Protein AF-A0A316LM06-F1 (afdb_monomer_lite)

Radius of gyration: 32.83 Å; chains: 1; bounding box: 55×72×78 Å

Structure (mmCIF, N/CA/C/O backbone):
data_AF-A0A316LM06-F1
#
_entry.id   AF-A0A316LM06-F1
#
loop_
_atom_site.group_PDB
_atom_site.id
_atom_site.type_symbol
_atom_site.label_atom_id
_atom_site.label_alt_id
_atom_site.label_comp_id
_atom_site.label_asym_id
_atom_site.label_entity_id
_atom_site.label_seq_id
_atom_site.pdbx_PDB_ins_code
_atom_site.Cartn_x
_atom_site.Cartn_y
_atom_site.Cartn_z
_atom_site.occupancy
_atom_site.B_iso_or_equiv
_atom_site.auth_seq_id
_atom_site.auth_comp_id
_atom_site.auth_asym_id
_atom_site.auth_atom_id
_atom_site.pdbx_PDB_model_num
ATOM 1 N N . ASN A 1 1 ? -5.287 -17.143 50.501 1.00 72.38 1 ASN A N 1
ATOM 2 C CA . ASN A 1 1 ? -6.164 -17.981 51.337 1.00 72.38 1 ASN A CA 1
ATOM 3 C C . ASN A 1 1 ? -7.347 -18.405 50.469 1.00 72.38 1 ASN A C 1
ATOM 5 O O . ASN A 1 1 ? -8.362 -17.722 50.472 1.00 72.38 1 ASN A O 1
ATOM 9 N N . ILE A 1 2 ? -7.141 -19.427 49.628 1.00 86.62 2 ILE A N 1
ATOM 10 C CA . ILE A 1 2 ? -8.122 -19.916 48.640 1.00 86.62 2 ILE A CA 1
ATOM 11 C C . ILE A 1 2 ? -9.259 -20.701 49.312 1.00 86.62 2 ILE A C 1
ATOM 13 O O . ILE A 1 2 ? -10.406 -20.567 48.912 1.00 86.62 2 ILE A O 1
ATOM 17 N N . VAL A 1 3 ? -8.964 -21.369 50.432 1.00 91.00 3 VAL A N 1
ATOM 18 C CA . VAL A 1 3 ? -9.950 -22.042 51.293 1.00 91.00 3 VAL A CA 1
ATOM 19 C C . VAL A 1 3 ? -11.056 -21.082 51.737 1.00 91.00 3 VAL A C 1
ATOM 21 O O . VAL A 1 3 ? -12.232 -21.413 51.676 1.00 91.00 3 VAL A O 1
ATOM 24 N N . ARG A 1 4 ? -10.718 -19.838 52.108 1.00 91.69 4 ARG A N 1
ATOM 25 C CA . ARG A 1 4 ? -11.738 -18.826 52.432 1.00 91.69 4 ARG A CA 1
ATOM 26 C C . ARG A 1 4 ? -12.656 -18.499 51.243 1.00 91.69 4 ARG A C 1
ATOM 28 O O . ARG A 1 4 ? -13.828 -18.214 51.457 1.00 91.69 4 ARG A O 1
ATOM 35 N N . VAL A 1 5 ? -12.127 -18.489 50.017 1.00 90.75 5 VAL A N 1
ATOM 36 C CA . VAL A 1 5 ? -12.936 -18.266 48.805 1.00 90.75 5 VAL A CA 1
ATOM 37 C C . VAL A 1 5 ? -13.883 -19.447 48.588 1.00 90.75 5 VAL A C 1
ATOM 39 O O . VAL A 1 5 ? -15.055 -19.225 48.299 1.00 90.75 5 VAL A O 1
ATOM 42 N N . GLY A 1 6 ? -13.399 -20.676 48.800 1.00 93.56 6 GLY A N 1
ATOM 43 C CA . GLY A 1 6 ? -14.217 -21.890 48.765 1.00 93.56 6 GLY A CA 1
ATOM 44 C C . GLY A 1 6 ? -15.349 -21.883 49.794 1.00 93.56 6 GLY A C 1
ATOM 45 O O . GLY A 1 6 ? -16.481 -22.214 49.452 1.00 93.56 6 GLY A O 1
ATOM 46 N N . GLU A 1 7 ? -15.092 -21.407 51.015 1.00 96.00 7 GLU A N 1
ATOM 47 C CA . GLU A 1 7 ? -16.126 -21.315 52.056 1.00 96.00 7 GLU A CA 1
ATOM 48 C C . GLU A 1 7 ? -17.233 -20.312 51.693 1.00 96.00 7 GLU A C 1
ATOM 50 O O . GLU A 1 7 ? -18.416 -20.596 51.874 1.00 96.00 7 GLU A O 1
ATOM 55 N N . GLU A 1 8 ? -16.873 -19.155 51.126 1.00 94.50 8 GLU A N 1
ATOM 56 C CA . GLU A 1 8 ? -17.874 -18.183 50.668 1.00 94.50 8 GLU A CA 1
ATOM 57 C C . GLU A 1 8 ? -18.676 -18.725 49.477 1.00 94.50 8 GLU A C 1
ATOM 59 O O . GLU A 1 8 ? -19.895 -18.560 49.423 1.00 94.50 8 GLU A O 1
ATOM 64 N N . LEU A 1 9 ? -18.019 -19.421 48.540 1.00 92.81 9 LEU A N 1
ATOM 65 C CA . LEU A 1 9 ? -18.703 -20.054 47.413 1.00 92.81 9 LEU A CA 1
ATOM 66 C C . LEU A 1 9 ? -19.692 -21.121 47.890 1.00 92.81 9 LEU A C 1
ATOM 68 O O . LEU A 1 9 ? -20.832 -21.138 47.424 1.00 92.81 9 LEU A O 1
ATOM 72 N N . LYS A 1 10 ? -19.280 -21.974 48.837 1.00 96.12 10 LYS A N 1
ATOM 73 C CA . LYS A 1 10 ? -20.149 -22.973 49.465 1.00 96.12 10 LYS A CA 1
ATOM 74 C C . LYS A 1 10 ? -21.412 -22.317 50.007 1.00 96.12 10 LYS A C 1
ATOM 76 O O . LYS A 1 10 ? -22.507 -22.716 49.624 1.00 96.12 10 LYS A O 1
ATOM 81 N N . LYS A 1 11 ? -21.258 -21.283 50.834 1.00 97.38 11 LYS A N 1
ATOM 82 C CA . LYS A 1 11 ? -22.384 -20.566 51.435 1.00 97.38 11 LYS A CA 1
ATOM 83 C C . LYS A 1 11 ? -23.349 -20.021 50.375 1.00 97.38 11 LYS A C 1
ATOM 85 O O . LYS A 1 11 ? -24.552 -20.240 50.472 1.00 97.38 11 LYS A O 1
ATOM 90 N N . LEU A 1 12 ? -22.832 -19.354 49.341 1.00 95.38 12 LEU A N 1
ATOM 91 C CA . LEU A 1 12 ? -23.652 -18.770 48.269 1.00 95.38 12 LEU A CA 1
ATOM 92 C C . LEU A 1 12 ? -24.399 -19.825 47.439 1.00 95.38 12 LEU A C 1
ATOM 94 O O . LEU A 1 12 ? -25.493 -19.563 46.936 1.00 95.38 12 LEU A O 1
ATOM 98 N N . LEU A 1 13 ? -23.812 -21.009 47.265 1.00 94.44 13 LEU A N 1
ATOM 99 C CA . LEU A 1 13 ? -24.450 -22.134 46.585 1.00 94.44 13 LEU A CA 1
ATOM 100 C C . LEU A 1 13 ? -25.510 -22.799 47.476 1.00 94.44 13 LEU A C 1
ATOM 102 O O . LEU A 1 13 ? -26.611 -23.080 47.003 1.00 94.44 13 LEU A O 1
ATOM 106 N N . GLU A 1 14 ? -25.235 -22.983 48.766 1.00 96.56 14 GLU A N 1
ATOM 107 C CA . GLU A 1 14 ? -26.213 -23.496 49.733 1.00 96.56 14 GLU A CA 1
ATOM 108 C C . GLU A 1 14 ? -27.435 -22.568 49.849 1.00 96.56 14 GLU A C 1
ATOM 110 O O . GLU A 1 14 ? -28.571 -23.040 49.830 1.00 96.56 14 GLU A O 1
ATOM 115 N N . GLU A 1 15 ? -27.234 -21.245 49.838 1.00 97.12 15 GLU A N 1
ATOM 116 C CA . GLU A 1 15 ? -28.316 -20.245 49.777 1.00 97.12 15 GLU A CA 1
ATOM 117 C C . GLU A 1 15 ? -29.183 -20.367 48.510 1.00 97.12 15 GLU A C 1
ATOM 119 O O . GLU A 1 15 ? -30.358 -19.995 48.513 1.00 97.12 15 GLU A O 1
ATOM 124 N N . LYS A 1 16 ? -28.625 -20.910 47.423 1.00 94.88 16 LYS A N 1
ATOM 125 C CA . LYS A 1 16 ? -29.336 -21.198 46.167 1.00 94.88 16 LYS A CA 1
ATOM 126 C C . LYS A 1 16 ? -29.945 -22.604 46.124 1.00 94.88 16 LYS A C 1
ATOM 128 O O . LYS A 1 16 ? -30.539 -22.963 45.110 1.00 94.88 16 LYS A O 1
ATOM 133 N N . GLY A 1 17 ? -29.830 -23.377 47.206 1.00 95.81 17 GLY A N 1
ATOM 134 C CA . GLY A 1 17 ? -30.416 -24.710 47.346 1.00 95.81 17 GLY A CA 1
ATOM 135 C C . GLY A 1 17 ? -29.515 -25.865 46.903 1.00 95.81 17 GLY A C 1
ATOM 136 O O . GLY A 1 17 ? -29.986 -27.000 46.834 1.00 95.81 17 GLY A O 1
ATOM 137 N N . PHE A 1 18 ? -28.237 -25.615 46.611 1.00 95.50 18 PHE A N 1
ATOM 138 C CA . PHE A 1 18 ? -27.286 -26.682 46.301 1.00 95.50 18 PHE A CA 1
ATOM 139 C C . PHE A 1 18 ? -26.790 -27.371 47.578 1.00 95.50 18 PHE A C 1
ATOM 141 O O . PHE A 1 18 ? -26.611 -26.741 48.617 1.00 95.50 18 PHE A O 1
ATOM 148 N N . ARG A 1 19 ? -26.515 -28.676 47.489 1.00 94.69 19 ARG A N 1
ATOM 149 C CA . ARG A 1 19 ? -25.784 -29.416 48.529 1.00 94.69 19 ARG A CA 1
ATOM 150 C C . ARG A 1 19 ? -24.304 -29.377 48.177 1.00 94.69 19 ARG A C 1
ATOM 152 O O . ARG A 1 19 ? -23.937 -29.843 47.103 1.00 94.69 19 ARG A O 1
ATOM 159 N N . VAL A 1 20 ? -23.469 -28.828 49.055 1.00 96.19 20 VAL A N 1
ATOM 160 C CA . VAL A 1 20 ? -22.060 -28.566 48.735 1.00 96.19 20 VAL A CA 1
ATOM 161 C C . VAL A 1 20 ? -21.132 -29.233 49.740 1.00 96.19 20 VAL A C 1
ATOM 163 O O . VAL A 1 20 ? -21.286 -29.093 50.952 1.00 96.19 20 VAL A O 1
ATOM 166 N N . ILE A 1 21 ? -20.124 -29.931 49.221 1.00 95.06 21 ILE A N 1
ATOM 167 C CA . ILE A 1 21 ? -18.988 -30.429 49.996 1.00 95.06 21 ILE A CA 1
ATOM 168 C C . ILE A 1 21 ? -17.812 -29.497 49.720 1.00 95.06 21 ILE A C 1
ATOM 170 O O . ILE A 1 21 ? -17.409 -29.333 48.573 1.00 95.06 21 ILE A O 1
ATOM 174 N N . HIS A 1 22 ? -17.272 -28.883 50.771 1.00 95.19 22 HIS A N 1
ATOM 175 C CA . HIS A 1 22 ? -16.056 -28.076 50.691 1.00 95.19 22 HIS A CA 1
ATOM 176 C C . HIS A 1 22 ? -14.899 -28.887 51.272 1.00 95.19 22 HIS A C 1
ATOM 178 O O . HIS A 1 22 ? -14.751 -28.986 52.490 1.00 95.19 22 HIS A O 1
ATOM 184 N N . ASP A 1 23 ? -14.125 -29.514 50.388 1.00 94.38 23 ASP A N 1
ATOM 185 C CA . ASP A 1 23 ? -12.899 -30.213 50.758 1.00 94.38 23 ASP A CA 1
ATOM 186 C C . ASP A 1 23 ? -11.748 -29.204 50.862 1.00 94.38 23 ASP A C 1
ATOM 188 O O . ASP A 1 23 ? -11.505 -28.429 49.938 1.00 94.38 23 ASP A O 1
ATOM 192 N N . THR A 1 24 ? -11.067 -29.184 52.007 1.00 93.94 24 THR A N 1
ATOM 193 C CA . THR A 1 24 ? -9.983 -28.233 52.294 1.00 93.94 24 THR A CA 1
ATOM 194 C C . THR A 1 24 ? -8.604 -28.893 52.284 1.00 93.94 24 THR A C 1
ATOM 196 O O . THR A 1 24 ? -7.670 -28.355 52.883 1.00 93.94 24 THR A O 1
ATOM 199 N N . THR A 1 25 ? -8.482 -30.085 51.697 1.00 92.00 25 THR A N 1
ATOM 200 C CA . THR A 1 25 ? -7.215 -30.816 51.607 1.00 92.00 25 THR A CA 1
ATOM 201 C C . THR A 1 25 ? -6.204 -30.008 50.801 1.00 92.00 25 THR A C 1
ATOM 203 O O . THR A 1 25 ? -6.518 -29.474 49.742 1.00 92.00 25 THR A O 1
ATOM 206 N N . ASP A 1 26 ? -4.975 -29.917 51.305 1.00 88.88 26 ASP A N 1
ATOM 207 C CA . ASP A 1 26 ? -3.874 -29.302 50.572 1.00 88.88 26 ASP A CA 1
ATOM 208 C C . ASP A 1 26 ? -3.205 -30.347 49.675 1.00 88.88 26 ASP A C 1
ATOM 210 O O . ASP A 1 26 ? -2.480 -31.229 50.146 1.00 88.88 26 ASP A O 1
ATOM 214 N N . HIS A 1 27 ? -3.469 -30.267 48.372 1.00 89.44 27 HIS A N 1
ATOM 215 C CA . HIS A 1 27 ? -2.902 -31.190 47.392 1.00 89.44 27 HIS A CA 1
ATOM 216 C C . HIS A 1 27 ? -1.515 -30.773 46.894 1.00 89.44 27 HIS A C 1
ATOM 218 O O . HIS A 1 27 ? -0.902 -31.537 46.147 1.00 89.44 27 HIS A O 1
ATOM 224 N N . GLU A 1 28 ? -0.969 -29.618 47.286 1.00 85.44 28 GLU A N 1
ATOM 225 C CA . GLU A 1 28 ? 0.339 -29.156 46.802 1.00 85.44 28 GLU A CA 1
ATOM 226 C C . GLU A 1 28 ? 1.524 -29.985 47.351 1.00 85.44 28 GLU A C 1
ATOM 228 O O . GLU A 1 28 ? 2.357 -30.436 46.546 1.00 85.44 28 GLU A O 1
ATOM 233 N N . PRO A 1 29 ? 1.633 -30.264 48.665 1.00 86.75 29 PRO A N 1
ATOM 234 C CA . PRO A 1 29 ? 2.747 -31.028 49.215 1.00 86.75 29 PRO A CA 1
ATOM 235 C C . PRO A 1 29 ? 2.767 -32.496 48.746 1.00 86.75 29 PRO A C 1
ATOM 237 O O . PRO A 1 29 ? 1.716 -33.107 48.556 1.00 86.75 29 PRO A O 1
ATOM 240 N N . PRO A 1 30 ? 3.954 -33.119 48.591 1.00 85.19 30 PRO A N 1
ATOM 241 C CA . PRO A 1 30 ? 5.290 -32.533 48.735 1.00 85.19 30 PRO A CA 1
ATOM 242 C C . PRO A 1 30 ? 5.809 -31.864 47.449 1.00 85.19 30 PRO A C 1
ATOM 244 O O . PRO A 1 30 ? 6.849 -31.209 47.478 1.00 85.19 30 PRO A O 1
ATOM 247 N N . LYS A 1 31 ? 5.142 -32.072 46.305 1.00 85.81 31 LYS A N 1
ATOM 248 C CA . LYS A 1 31 ? 5.558 -31.555 44.994 1.00 85.81 31 LYS A CA 1
ATOM 249 C C . LYS A 1 31 ? 4.353 -31.060 44.201 1.00 85.81 31 LYS A C 1
ATOM 251 O O . LYS A 1 31 ? 3.521 -31.875 43.789 1.00 85.81 31 LYS A O 1
ATOM 256 N N . LEU A 1 32 ? 4.365 -29.773 43.856 1.00 81.75 32 LEU A N 1
ATOM 257 C CA . LEU A 1 32 ? 3.344 -29.116 43.031 1.00 81.75 32 LEU A CA 1
ATOM 258 C C . LEU A 1 32 ? 3.073 -29.848 41.706 1.00 81.75 32 LEU A C 1
ATOM 260 O O . LEU A 1 32 ? 1.925 -30.012 41.313 1.00 81.75 32 LEU A O 1
ATOM 264 N N . ALA A 1 33 ? 4.115 -30.371 41.048 1.00 82.56 33 ALA A N 1
ATOM 265 C CA . ALA A 1 33 ? 3.993 -31.074 39.764 1.00 82.56 33 ALA A CA 1
ATOM 266 C C . ALA A 1 33 ? 3.096 -32.329 39.803 1.00 82.56 33 ALA A C 1
ATOM 268 O O . ALA A 1 33 ? 2.679 -32.809 38.758 1.00 82.56 33 ALA A O 1
ATOM 269 N N . THR A 1 34 ? 2.809 -32.851 40.998 1.00 86.00 34 THR A N 1
ATOM 270 C CA . THR A 1 34 ? 1.978 -34.049 41.222 1.00 86.00 34 THR A CA 1
ATOM 271 C C . THR A 1 34 ? 0.675 -33.721 41.963 1.00 86.00 34 THR A C 1
ATOM 273 O O . THR A 1 34 ? -0.022 -34.620 42.419 1.00 86.00 34 THR A O 1
ATOM 276 N N . ALA A 1 35 ? 0.343 -32.433 42.125 1.00 86.75 35 ALA A N 1
ATOM 277 C CA . ALA A 1 35 ? -0.833 -32.001 42.880 1.00 86.75 35 ALA A CA 1
ATOM 278 C C . ALA A 1 35 ? -2.148 -32.450 42.228 1.00 86.75 35 ALA A C 1
ATOM 280 O O . ALA A 1 35 ? -3.038 -32.937 42.920 1.00 86.75 35 ALA A O 1
ATOM 281 N N . TYR A 1 36 ? -2.235 -32.381 40.896 1.00 85.00 36 TYR A N 1
ATOM 282 C CA . TYR A 1 36 ? -3.426 -32.810 40.158 1.00 85.00 36 TYR A CA 1
ATOM 283 C C . TYR A 1 36 ? -3.724 -34.308 40.312 1.00 85.00 36 TYR A C 1
ATOM 285 O O . TYR A 1 36 ? -4.883 -34.671 40.460 1.00 85.00 36 TYR A O 1
ATOM 293 N N . GLU A 1 37 ? -2.702 -35.171 40.374 1.00 87.12 37 GLU A N 1
ATOM 294 C CA . GLU A 1 37 ? -2.886 -36.617 40.603 1.00 87.12 37 GLU A CA 1
ATOM 295 C C . GLU A 1 37 ? -3.507 -36.900 41.982 1.00 87.12 37 GLU A C 1
ATOM 297 O O . GLU A 1 37 ? -4.329 -37.801 42.133 1.00 87.12 37 GLU A O 1
ATOM 302 N N . ARG A 1 38 ? -3.144 -36.112 43.003 1.00 90.75 38 ARG A N 1
ATOM 303 C CA . ARG A 1 38 ? -3.736 -36.223 44.346 1.00 90.75 38 ARG A CA 1
ATOM 304 C C . ARG A 1 38 ? -5.147 -35.642 44.403 1.00 90.75 38 ARG A C 1
ATOM 306 O O . ARG A 1 38 ? -6.010 -36.237 45.040 1.00 90.75 38 ARG A O 1
ATOM 313 N N . SER A 1 39 ? -5.384 -34.514 43.733 1.00 89.75 39 SER A N 1
ATOM 314 C CA . SER A 1 39 ? -6.725 -33.924 43.622 1.00 89.75 39 SER A CA 1
ATOM 315 C C . SER A 1 39 ? -7.699 -34.892 42.937 1.00 89.75 39 SER A C 1
ATOM 317 O O . SER A 1 39 ? -8.806 -35.118 43.425 1.00 89.75 39 SER A O 1
ATOM 319 N N . GLU A 1 40 ? -7.246 -35.595 41.894 1.00 88.44 40 GLU A N 1
ATOM 320 C CA . GLU A 1 40 ? -8.030 -36.638 41.227 1.00 88.44 40 GLU A CA 1
ATOM 321 C C . GLU A 1 40 ? -8.423 -37.777 42.183 1.00 88.44 40 GLU A C 1
ATOM 323 O O . GLU A 1 40 ? -9.568 -38.228 42.173 1.00 88.44 40 GLU A O 1
ATOM 328 N N . GLN A 1 41 ? -7.513 -38.228 43.054 1.00 90.88 41 GLN A N 1
ATOM 329 C CA . GLN A 1 41 ? -7.830 -39.252 44.060 1.00 90.88 41 GLN A CA 1
ATOM 330 C C . GLN A 1 41 ? -8.924 -38.782 45.027 1.00 90.88 41 GLN A C 1
ATOM 332 O O . GLN A 1 41 ? -9.827 -39.553 45.355 1.00 90.88 41 GLN A O 1
ATOM 337 N N . THR A 1 42 ? -8.887 -37.514 45.444 1.00 92.19 42 THR A N 1
ATOM 338 C CA . THR A 1 42 ? -9.949 -36.911 46.261 1.00 92.19 42 THR A CA 1
ATOM 339 C C . THR A 1 42 ? -11.278 -36.862 45.507 1.00 92.19 42 THR A C 1
ATOM 341 O O . THR A 1 42 ? -12.309 -37.227 46.073 1.00 92.19 42 THR A O 1
ATOM 344 N N . MET A 1 43 ? -11.274 -36.487 44.224 1.00 89.81 43 MET A N 1
ATOM 345 C CA . MET A 1 43 ? -12.484 -36.515 43.395 1.00 89.81 43 MET A CA 1
ATOM 346 C C . MET A 1 43 ? -13.076 -37.926 43.302 1.00 89.81 43 MET A C 1
ATOM 348 O O . MET A 1 43 ? -14.272 -38.096 43.535 1.00 89.81 43 MET A O 1
ATOM 352 N N . ARG A 1 44 ? -12.242 -38.943 43.041 1.00 89.81 44 ARG A N 1
ATOM 353 C CA . ARG A 1 44 ? -12.665 -40.353 42.965 1.00 89.81 44 ARG A CA 1
ATOM 354 C C . ARG A 1 44 ? -13.244 -40.856 44.287 1.00 89.81 44 ARG A C 1
ATOM 356 O O . ARG A 1 44 ? -14.295 -41.489 44.278 1.00 89.81 44 ARG A O 1
ATOM 363 N N . TYR A 1 45 ? -12.632 -40.504 45.420 1.00 94.06 45 TYR A N 1
ATOM 364 C CA . TYR A 1 45 ? -13.176 -40.819 46.745 1.00 94.06 45 TYR A CA 1
ATOM 365 C C . TYR A 1 45 ? -14.606 -40.283 46.925 1.00 94.06 45 TYR A C 1
ATOM 367 O O . TYR A 1 45 ? -15.489 -40.999 47.404 1.00 94.06 45 TYR A O 1
ATOM 375 N N . TYR A 1 46 ? -14.864 -39.034 46.522 1.00 93.56 46 TYR A N 1
ATOM 376 C CA . TYR A 1 46 ? -16.209 -38.464 46.609 1.00 93.56 46 TYR A CA 1
ATOM 377 C C . TYR A 1 46 ? -17.172 -39.039 45.578 1.00 93.56 46 TYR A C 1
ATOM 379 O O . TYR A 1 46 ? -18.341 -39.200 45.905 1.00 93.56 46 TYR A O 1
ATOM 387 N N . GLN A 1 47 ? -16.695 -39.387 44.385 1.00 89.19 47 GLN A N 1
ATOM 388 C CA . GLN A 1 47 ? -17.501 -40.055 43.365 1.00 89.19 47 GLN A CA 1
ATOM 389 C C . GLN A 1 47 ? -18.015 -41.417 43.852 1.00 89.19 47 GLN A C 1
ATOM 391 O O . GLN A 1 47 ? -19.183 -41.741 43.663 1.00 89.19 47 GLN A O 1
ATOM 396 N N . GLU A 1 48 ? -17.170 -42.198 44.532 1.00 92.69 48 GLU A N 1
ATOM 397 C CA . GLU A 1 48 ? -17.570 -43.480 45.127 1.00 92.69 48 GLU A CA 1
ATOM 398 C C . GLU A 1 48 ? -18.553 -43.296 46.290 1.00 92.69 48 GLU A C 1
ATOM 400 O O . GLU A 1 48 ? -19.505 -44.062 46.443 1.00 92.69 48 GLU A O 1
ATOM 405 N N . LYS A 1 49 ? -18.333 -42.273 47.123 1.00 94.31 49 LYS A N 1
ATOM 406 C CA . LYS A 1 49 ? -19.153 -42.007 48.312 1.00 94.31 49 LYS A CA 1
ATOM 407 C C . LYS A 1 49 ? -20.502 -41.360 47.987 1.00 94.31 49 LYS A C 1
ATOM 409 O O . LYS A 1 49 ? -21.475 -41.588 48.705 1.00 94.31 49 LYS A O 1
ATOM 414 N N . TYR A 1 50 ? -20.548 -40.547 46.938 1.00 92.94 50 TYR A N 1
ATOM 415 C CA . TYR A 1 50 ? -21.705 -39.775 46.496 1.00 92.94 50 TYR A CA 1
ATOM 416 C C . TYR A 1 50 ? -21.849 -39.905 44.969 1.00 92.94 50 TYR A C 1
ATOM 418 O O . TYR A 1 50 ? -21.464 -38.993 44.238 1.00 92.94 50 TYR A O 1
ATOM 426 N N . PRO A 1 51 ? -22.407 -41.023 44.472 1.00 88.62 51 PRO A N 1
ATOM 427 C CA . PRO A 1 51 ? -22.516 -41.281 43.033 1.00 88.62 51 PRO A CA 1
ATOM 428 C C . PRO A 1 51 ? -23.432 -40.289 42.297 1.00 88.62 51 PRO A C 1
ATOM 430 O O . PRO A 1 51 ? -23.292 -40.118 41.092 1.00 88.62 51 PRO A O 1
ATOM 433 N N . ASP A 1 52 ? -24.320 -39.600 43.022 1.00 89.19 52 ASP A N 1
ATOM 434 C CA . ASP A 1 52 ? -25.233 -38.578 42.492 1.00 89.19 52 ASP A CA 1
ATOM 435 C C . ASP A 1 52 ? -24.621 -37.156 42.508 1.00 89.19 52 ASP A C 1
ATOM 437 O O . ASP A 1 52 ? -25.345 -36.166 42.603 1.00 89.19 52 ASP A O 1
ATOM 441 N N . MET A 1 53 ? -23.289 -37.024 42.531 1.00 89.88 53 MET A N 1
ATOM 442 C CA . MET A 1 53 ? -22.613 -35.722 42.547 1.00 89.88 53 MET A CA 1
ATOM 443 C C . MET A 1 53 ? -22.555 -35.117 41.137 1.00 89.88 53 MET A C 1
ATOM 445 O O . MET A 1 53 ? -21.937 -35.682 40.239 1.00 89.88 53 MET A O 1
ATOM 449 N N . ASP A 1 54 ? -23.170 -33.944 40.957 1.00 86.88 54 ASP A N 1
ATOM 450 C CA . ASP A 1 54 ? -23.355 -33.333 39.630 1.00 86.88 54 ASP A CA 1
ATOM 451 C C . ASP A 1 54 ? -22.139 -32.542 39.114 1.00 86.88 54 ASP A C 1
ATOM 453 O O . ASP A 1 54 ? -21.950 -32.402 37.907 1.00 86.88 54 ASP A O 1
ATOM 457 N N . LEU A 1 55 ? -21.344 -31.947 40.013 1.00 87.00 55 LEU A N 1
ATOM 458 C CA . LEU A 1 55 ? -20.301 -30.983 39.649 1.00 87.00 55 LEU A CA 1
ATOM 459 C C . LEU A 1 55 ? -19.124 -31.014 40.625 1.00 87.00 55 LEU A C 1
ATOM 461 O O . LEU A 1 55 ? -19.302 -30.965 41.842 1.00 87.00 55 LEU A O 1
ATOM 465 N N . TYR A 1 56 ? -17.918 -30.976 40.061 1.00 88.25 56 TYR A N 1
ATOM 466 C CA . TYR A 1 56 ? -16.666 -30.778 40.782 1.00 88.25 56 TYR A CA 1
ATOM 467 C C . TYR A 1 56 ? -16.064 -29.429 40.384 1.00 88.25 56 TYR A C 1
ATOM 469 O O . TYR A 1 56 ? -15.978 -29.110 39.198 1.00 88.25 56 TYR A O 1
ATOM 477 N N . ILE A 1 57 ? -15.646 -28.636 41.372 1.00 88.81 57 ILE A N 1
ATOM 478 C CA . ILE A 1 57 ? -14.985 -27.345 41.157 1.00 88.81 57 ILE A CA 1
ATOM 479 C C . ILE A 1 57 ? -13.631 -27.395 41.857 1.00 88.81 57 ILE A C 1
ATOM 481 O O . ILE A 1 57 ? -13.573 -27.406 43.085 1.00 88.81 57 ILE A O 1
ATOM 485 N N . ASP A 1 58 ? -12.555 -27.399 41.075 1.00 88.50 58 ASP A N 1
ATOM 486 C CA . ASP A 1 58 ? -11.199 -27.222 41.592 1.00 88.50 58 ASP A CA 1
ATOM 487 C C . ASP A 1 58 ? -10.887 -25.721 41.692 1.00 88.50 58 ASP A C 1
ATOM 489 O O . ASP A 1 58 ? -10.931 -24.994 40.696 1.00 88.50 58 ASP A O 1
ATOM 493 N N . LEU A 1 59 ? -10.638 -25.232 42.909 1.00 87.69 59 LEU A N 1
ATOM 494 C CA . LEU A 1 59 ? -10.389 -23.818 43.192 1.00 87.69 59 LEU A CA 1
ATOM 495 C C . LEU A 1 59 ? -8.924 -23.607 43.556 1.00 87.69 59 LEU A C 1
ATOM 497 O O . LEU A 1 59 ? -8.486 -23.934 44.658 1.00 87.69 59 LEU A O 1
ATOM 501 N N . HIS A 1 60 ? -8.190 -22.936 42.675 1.00 86.19 60 HIS A N 1
ATOM 502 C CA . HIS A 1 60 ? -6.802 -22.556 42.914 1.00 86.19 60 HIS A CA 1
ATOM 503 C C . HIS A 1 60 ? -6.550 -21.086 42.563 1.00 86.19 60 HIS A C 1
ATOM 505 O O . HIS A 1 60 ? -7.318 -20.432 41.858 1.00 86.19 60 HIS A O 1
ATOM 511 N N . ARG A 1 61 ? -5.450 -20.539 43.090 1.00 82.25 61 ARG A N 1
ATOM 512 C CA . ARG A 1 61 ? -4.950 -19.207 42.726 1.00 82.25 61 ARG A CA 1
ATOM 513 C C . ARG A 1 61 ? -3.725 -19.379 41.841 1.00 82.25 61 ARG A C 1
ATOM 515 O O . ARG A 1 61 ? -2.803 -20.083 42.241 1.00 82.25 61 ARG A O 1
ATOM 522 N N . ASP A 1 62 ? -3.671 -18.664 40.725 1.00 74.56 62 ASP A N 1
ATOM 523 C CA . ASP A 1 62 ? -2.477 -18.648 39.883 1.00 74.56 62 ASP A CA 1
ATOM 524 C C . ASP A 1 62 ? -1.239 -18.129 40.634 1.00 74.56 62 ASP A C 1
ATOM 526 O O . ASP A 1 62 ? -1.299 -17.224 41.481 1.00 74.56 62 ASP A O 1
ATOM 530 N N . ALA A 1 63 ? -0.090 -18.723 40.314 1.00 65.12 63 ALA A N 1
ATOM 531 C CA . ALA A 1 63 ? 1.213 -18.226 40.726 1.00 65.12 63 ALA A CA 1
ATOM 532 C C . ALA A 1 63 ? 1.600 -17.066 39.796 1.00 65.12 63 ALA A C 1
ATOM 534 O O . ALA A 1 63 ? 1.968 -17.280 38.643 1.00 65.12 63 ALA A O 1
ATOM 535 N N . ALA A 1 64 ? 1.469 -15.828 40.275 1.00 58.16 64 ALA A N 1
ATOM 536 C CA . ALA A 1 64 ? 1.727 -14.644 39.462 1.00 58.16 64 ALA A CA 1
ATOM 537 C C . ALA A 1 64 ? 3.205 -14.218 39.499 1.00 58.16 64 ALA A C 1
ATOM 539 O O . ALA A 1 64 ? 3.792 -14.064 40.571 1.00 58.16 64 ALA A O 1
ATOM 540 N N . ASP A 1 65 ? 3.761 -13.946 38.317 1.00 57.91 65 ASP A N 1
ATOM 541 C CA . ASP A 1 65 ? 4.932 -13.089 38.127 1.00 57.91 65 ASP A CA 1
ATOM 542 C C . ASP A 1 65 ? 4.453 -11.626 38.136 1.00 57.91 65 ASP A C 1
ATOM 544 O O . ASP A 1 65 ? 3.679 -11.200 37.271 1.00 57.91 65 ASP A O 1
ATOM 548 N N . VAL A 1 66 ? 4.844 -10.875 39.168 1.00 55.41 66 VAL A N 1
ATOM 549 C CA . VAL A 1 66 ? 4.257 -9.572 39.541 1.00 55.41 66 VAL A CA 1
ATOM 550 C C . VAL A 1 66 ? 4.416 -8.516 38.435 1.00 55.41 66 VAL A C 1
ATOM 552 O O . VAL A 1 66 ? 3.621 -7.580 38.352 1.00 55.41 66 VAL A O 1
ATOM 555 N N . GLU A 1 67 ? 5.396 -8.668 37.539 1.00 55.66 67 GLU A N 1
ATOM 556 C CA . GLU A 1 67 ? 5.597 -7.741 36.419 1.00 55.66 67 GLU A CA 1
ATOM 557 C C . GLU A 1 67 ? 4.586 -7.920 35.274 1.00 55.66 67 GLU A C 1
ATOM 559 O O . GLU A 1 67 ? 4.322 -6.959 34.546 1.00 55.66 67 GLU A O 1
ATOM 564 N N . LYS A 1 68 ? 3.970 -9.105 35.134 1.00 54.28 68 LYS A N 1
ATOM 565 C CA . LYS A 1 68 ? 2.990 -9.411 34.073 1.00 54.28 68 LYS A CA 1
ATOM 566 C C . LYS A 1 68 ? 1.528 -9.228 34.493 1.00 54.28 68 LYS A C 1
ATOM 568 O O . LYS A 1 68 ? 0.673 -9.128 33.622 1.00 54.28 68 LYS A O 1
ATOM 573 N N . SER A 1 69 ? 1.227 -9.135 35.790 1.00 53.94 69 SER A N 1
ATOM 574 C CA . SER A 1 69 ? -0.151 -9.154 36.319 1.00 53.94 69 SER A CA 1
ATOM 575 C C . SER A 1 69 ? -0.812 -7.771 36.465 1.00 53.94 69 SER A C 1
ATOM 577 O O . SER A 1 69 ? -1.695 -7.594 37.312 1.00 53.94 69 SER A O 1
ATOM 579 N N . LYS A 1 70 ? -0.380 -6.746 35.712 1.00 52.34 70 LYS A N 1
ATOM 580 C CA . LYS A 1 70 ? -0.928 -5.378 35.859 1.00 52.34 70 LYS A CA 1
ATOM 581 C C . LYS A 1 70 ? -2.423 -5.278 35.510 1.00 52.34 70 LYS A C 1
ATOM 583 O O . LYS A 1 70 ? -3.072 -4.350 35.988 1.00 52.34 70 LYS A O 1
ATOM 588 N N . ASP A 1 71 ? -2.963 -6.271 34.801 1.00 58.62 71 ASP A N 1
ATOM 589 C CA . ASP A 1 71 ? -4.338 -6.287 34.286 1.00 58.62 71 ASP A CA 1
ATOM 590 C C . ASP A 1 71 ? -5.292 -7.277 35.009 1.00 58.62 71 ASP A C 1
ATOM 592 O O . ASP A 1 71 ? -6.471 -7.359 34.663 1.00 58.62 71 ASP A O 1
ATOM 596 N N . ASP A 1 72 ? -4.844 -7.986 36.060 1.00 67.62 72 ASP A N 1
ATOM 597 C CA . ASP A 1 72 ? -5.634 -9.045 36.740 1.00 67.62 72 ASP A CA 1
ATOM 598 C C . ASP A 1 72 ? -6.508 -8.559 37.913 1.00 67.62 72 ASP A C 1
ATOM 600 O O . ASP A 1 72 ? -6.993 -9.336 38.743 1.00 67.62 72 ASP A O 1
ATOM 604 N N . VAL A 1 73 ? -6.740 -7.250 37.992 1.00 71.06 73 VAL A N 1
ATOM 605 C CA . VAL A 1 73 ? -7.582 -6.627 39.018 1.00 71.06 73 VAL A CA 1
ATOM 606 C C . VAL A 1 73 ? -8.761 -5.927 38.357 1.00 71.06 73 VAL A C 1
ATOM 608 O O . VAL A 1 73 ? -8.610 -5.214 37.370 1.00 71.06 73 VAL A O 1
ATOM 611 N N . VAL A 1 74 ? -9.946 -6.095 38.934 1.00 70.31 74 VAL A N 1
ATOM 612 C CA . VAL A 1 74 ? -11.157 -5.355 38.564 1.00 70.31 74 VAL A CA 1
ATOM 613 C C . VAL A 1 74 ? -11.608 -4.484 39.735 1.00 70.31 74 VAL A C 1
ATOM 615 O O . VAL A 1 74 ? -11.389 -4.829 40.896 1.00 70.31 74 VAL A O 1
ATOM 618 N N . ILE A 1 75 ? -12.213 -3.328 39.451 1.00 71.31 75 ILE A N 1
ATOM 619 C CA . ILE A 1 75 ? -12.822 -2.477 40.478 1.00 71.31 75 ILE A CA 1
ATOM 620 C C . ILE A 1 75 ? -14.333 -2.699 40.464 1.00 71.31 75 ILE A C 1
ATOM 622 O O . ILE A 1 75 ? -15.016 -2.276 39.533 1.00 71.31 75 ILE A O 1
ATOM 626 N N . LEU A 1 76 ? -14.859 -3.324 41.516 1.00 65.25 76 LEU A N 1
ATOM 627 C CA . LEU A 1 76 ? -16.292 -3.526 41.724 1.00 65.25 76 LEU A CA 1
ATOM 628 C C . LEU A 1 76 ? -16.731 -2.707 42.935 1.00 65.25 76 LEU A C 1
ATOM 630 O O . LEU A 1 76 ? -16.179 -2.851 44.021 1.00 65.25 76 LEU A O 1
ATOM 634 N N . GLU A 1 77 ? -17.686 -1.796 42.728 1.00 70.25 77 GLU A N 1
ATOM 635 C CA . GLU A 1 77 ? -18.218 -0.915 43.787 1.00 70.25 77 GLU A CA 1
ATOM 636 C C . GLU A 1 77 ? -17.126 -0.164 44.578 1.00 70.25 77 GLU A C 1
ATOM 638 O O . GLU A 1 77 ? -17.204 0.009 45.791 1.00 70.25 77 GLU A O 1
ATOM 643 N N . GLY A 1 78 ? -16.065 0.265 43.886 1.00 71.00 78 GLY A N 1
ATOM 644 C CA . GLY A 1 78 ? -14.932 0.971 44.495 1.00 71.00 78 GLY A CA 1
ATOM 645 C C . GLY A 1 78 ? -13.929 0.071 45.226 1.00 71.00 78 GLY A C 1
ATOM 646 O O . GLY A 1 78 ? -12.932 0.574 45.741 1.00 71.00 78 GLY A O 1
ATOM 647 N N . LYS A 1 79 ? -14.136 -1.251 45.249 1.00 74.19 79 LYS A N 1
ATOM 648 C CA . LYS A 1 79 ? -13.205 -2.226 45.829 1.00 74.19 79 LYS A CA 1
ATOM 649 C C . LYS A 1 79 ? -12.382 -2.899 44.737 1.00 74.19 79 LYS A C 1
ATOM 651 O O . LYS A 1 79 ? -12.906 -3.273 43.693 1.00 74.19 79 LYS A O 1
ATOM 656 N N . ARG A 1 80 ? -11.083 -3.068 44.994 1.00 76.81 80 ARG A N 1
ATOM 657 C CA . ARG A 1 80 ? -10.188 -3.858 44.138 1.00 76.81 80 ARG A CA 1
ATOM 658 C C . ARG A 1 80 ? -10.441 -5.342 44.393 1.00 76.81 80 ARG A C 1
ATOM 660 O O . ARG A 1 80 ? -10.233 -5.811 45.510 1.00 76.81 80 ARG A O 1
ATOM 667 N N . CYS A 1 81 ? -10.855 -6.057 43.358 1.00 77.56 81 CYS A N 1
ATOM 668 C CA . CYS A 1 81 ? -11.180 -7.477 43.385 1.00 77.56 81 CYS A CA 1
ATOM 669 C C . CYS A 1 81 ? -10.294 -8.235 42.388 1.00 77.56 81 CYS A C 1
ATOM 671 O O . CYS A 1 81 ? -9.929 -7.698 41.340 1.00 77.56 81 CYS A O 1
ATOM 673 N N . ALA A 1 82 ? -9.947 -9.481 42.711 1.00 78.44 82 ALA A N 1
ATOM 674 C CA . ALA A 1 82 ? -9.286 -10.376 41.764 1.00 78.44 82 ALA A CA 1
ATOM 675 C C . ALA A 1 82 ? -10.281 -10.827 40.686 1.00 78.44 82 ALA A C 1
ATOM 677 O O . ALA A 1 82 ? -11.469 -10.998 40.973 1.00 78.44 82 ALA A O 1
ATOM 678 N N . ARG A 1 83 ? -9.798 -11.023 39.457 1.00 78.38 83 ARG A N 1
ATOM 679 C CA . ARG A 1 83 ? -10.588 -11.654 38.392 1.00 78.38 83 ARG A CA 1
ATOM 680 C C . ARG A 1 83 ? -10.686 -13.164 38.635 1.00 78.38 83 ARG A C 1
ATOM 682 O O . ARG A 1 83 ? -9.754 -13.770 39.156 1.00 78.38 83 ARG A O 1
ATOM 689 N N . ILE A 1 84 ? -11.819 -13.751 38.258 1.00 79.56 84 ILE A N 1
ATOM 690 C CA . ILE A 1 84 ? -12.027 -15.204 38.259 1.00 79.56 84 ILE A CA 1
ATOM 691 C C . ILE A 1 84 ? -11.878 -15.685 36.820 1.00 79.56 84 ILE A C 1
ATOM 693 O O . ILE A 1 84 ? -12.442 -15.079 35.915 1.00 79.56 84 ILE A O 1
ATOM 697 N N . MET A 1 85 ? -11.136 -16.770 36.620 1.00 80.75 85 MET A N 1
ATOM 698 C CA . MET A 1 85 ? -10.979 -17.422 35.324 1.00 80.75 85 MET A CA 1
ATOM 699 C C . MET A 1 85 ? -11.534 -18.840 35.407 1.00 80.75 85 MET A C 1
ATOM 701 O O . MET A 1 85 ? -11.327 -19.526 36.405 1.00 80.75 85 MET A O 1
ATOM 705 N N . PHE A 1 86 ? -12.208 -19.282 34.349 1.00 84.06 86 PHE A N 1
ATOM 706 C CA . PHE A 1 86 ? -12.638 -20.667 34.206 1.00 84.06 86 PHE A CA 1
ATOM 707 C C . PHE A 1 86 ? -11.699 -21.391 33.247 1.00 84.06 86 PHE A C 1
ATOM 709 O O . PHE A 1 86 ? -11.525 -20.976 32.100 1.00 84.06 86 PHE A O 1
ATOM 716 N N . VAL A 1 87 ? -11.101 -22.484 33.715 1.00 80.50 87 VAL A N 1
ATOM 717 C CA . VAL A 1 87 ? -10.222 -23.331 32.909 1.00 80.50 87 VAL A CA 1
ATOM 718 C C . VAL A 1 87 ? -10.950 -24.635 32.622 1.00 80.50 87 VAL A C 1
ATOM 720 O O . VAL A 1 87 ? -11.237 -25.407 33.530 1.00 80.50 87 VAL A O 1
ATOM 723 N N . VAL A 1 88 ? -11.240 -24.890 31.346 1.00 81.81 88 VAL A N 1
ATOM 724 C CA . VAL A 1 88 ? -11.796 -26.170 30.891 1.00 81.81 88 VAL A CA 1
ATOM 725 C C . VAL A 1 88 ? -10.722 -26.902 30.101 1.00 81.81 88 VAL A C 1
ATOM 727 O O . VAL A 1 88 ? -10.255 -26.430 29.059 1.00 81.81 88 VAL A O 1
ATOM 730 N N . GLY A 1 89 ? -10.296 -28.056 30.613 1.00 73.06 89 GLY A N 1
ATOM 731 C CA . GLY A 1 89 ? -9.291 -28.883 29.962 1.00 73.06 89 GLY A CA 1
ATOM 732 C C . GLY A 1 89 ? -9.780 -29.363 28.596 1.00 73.06 89 GLY A C 1
ATOM 733 O O . GLY A 1 89 ? -10.741 -30.113 28.504 1.00 73.06 89 GLY A O 1
ATOM 734 N N . LYS A 1 90 ? -9.081 -28.992 27.516 1.00 65.19 90 LYS A N 1
ATOM 735 C CA . LYS A 1 90 ? -9.400 -29.435 26.139 1.00 65.19 90 LYS A CA 1
ATOM 736 C C . LYS A 1 90 ? -9.142 -30.929 25.885 1.00 65.19 90 LYS A C 1
ATOM 738 O O . LYS A 1 90 ? -9.297 -31.396 24.754 1.00 65.19 90 LYS A O 1
ATOM 743 N N . GLY A 1 91 ? -8.624 -31.647 26.886 1.00 62.72 91 GLY A N 1
ATOM 744 C CA . GLY A 1 91 ? -8.167 -33.031 26.770 1.00 62.72 91 GLY A CA 1
ATOM 745 C C . GLY A 1 91 ? -7.124 -33.243 25.670 1.00 62.72 91 GLY A C 1
ATOM 746 O O . GLY A 1 91 ? -7.030 -34.314 25.104 1.00 62.72 91 GLY A O 1
ATOM 747 N N . THR A 1 92 ? -6.339 -32.242 25.270 1.00 58.19 92 THR A N 1
ATOM 748 C CA . THR A 1 92 ? -5.386 -32.396 24.147 1.00 58.19 92 THR A CA 1
ATOM 749 C C . THR A 1 92 ? -4.254 -33.393 24.423 1.00 58.19 92 THR A C 1
ATOM 751 O O . THR A 1 92 ? -3.555 -33.778 23.492 1.00 58.19 92 THR A O 1
ATOM 754 N N . LYS A 1 93 ? -4.088 -33.820 25.681 1.00 59.00 93 LYS A N 1
ATOM 755 C CA . LYS A 1 93 ? -3.175 -34.887 26.120 1.00 59.00 93 LYS A CA 1
ATOM 756 C C . LYS A 1 93 ? -3.893 -36.151 26.624 1.00 59.00 93 LYS A C 1
ATOM 758 O O . LYS A 1 93 ? -3.214 -37.067 27.070 1.00 59.00 93 LYS A O 1
ATOM 763 N N . TYR A 1 94 ? -5.225 -36.191 26.578 1.00 61.62 94 TYR A N 1
ATOM 764 C CA . TYR A 1 94 ? -6.041 -37.272 27.134 1.00 61.62 94 TYR A CA 1
ATOM 765 C C . TYR A 1 94 ? -7.066 -37.726 26.092 1.00 61.62 94 TYR A C 1
ATOM 767 O O . TYR A 1 94 ? -7.743 -36.903 25.479 1.00 61.62 94 TYR A O 1
ATOM 775 N N . GLU A 1 95 ? -7.155 -39.031 25.857 1.00 62.94 95 GLU A N 1
ATOM 776 C CA . GLU A 1 95 ? -8.083 -39.576 24.857 1.00 62.94 95 GLU A CA 1
ATOM 777 C C . GLU A 1 95 ? -9.544 -39.481 25.313 1.00 62.94 95 GLU A C 1
ATOM 779 O O . GLU A 1 95 ? -10.431 -39.297 24.482 1.00 62.94 95 GLU A O 1
ATOM 784 N N . ASP A 1 96 ? -9.778 -39.519 26.626 1.00 67.50 96 ASP A N 1
ATOM 785 C CA . ASP A 1 96 ? -11.099 -39.383 27.233 1.00 67.50 96 ASP A CA 1
ATOM 786 C C . ASP A 1 96 ? -11.398 -37.924 27.623 1.00 67.50 96 ASP A C 1
ATOM 788 O O . ASP A 1 96 ? -10.561 -37.230 28.213 1.00 67.50 96 ASP A O 1
ATOM 792 N N . LYS A 1 97 ? -12.587 -37.443 27.248 1.00 72.25 97 LYS A N 1
ATOM 793 C CA . LYS A 1 97 ? -13.045 -36.050 27.420 1.00 72.25 97 LYS A CA 1
ATOM 794 C C . LYS A 1 97 ? -14.521 -36.015 27.816 1.00 72.25 97 LYS A C 1
ATOM 796 O O . LYS A 1 97 ? -15.339 -35.495 27.048 1.00 72.25 97 LYS A O 1
ATOM 801 N N . PRO A 1 98 ? -14.877 -36.579 28.977 1.00 74.00 98 PRO A N 1
ATOM 802 C CA . PRO A 1 98 ? -16.265 -36.633 29.399 1.00 74.00 98 PRO A CA 1
ATOM 803 C C . PRO A 1 98 ? -16.837 -35.214 29.496 1.00 74.00 98 PRO A C 1
ATOM 805 O O . PRO A 1 98 ? -16.216 -34.312 30.064 1.00 74.00 98 PRO A O 1
ATOM 808 N N . ASP A 1 99 ? -17.995 -35.013 28.868 1.00 78.31 99 ASP A N 1
ATOM 809 C CA . ASP A 1 99 ? -18.815 -33.798 28.952 1.00 78.31 99 ASP A CA 1
ATOM 810 C C . ASP A 1 99 ? -18.103 -32.474 28.610 1.00 78.31 99 ASP A C 1
ATOM 812 O O . ASP A 1 99 ? -18.543 -31.397 29.023 1.00 78.31 99 ASP A O 1
ATOM 816 N N . PHE A 1 100 ? -17.017 -32.517 27.821 1.00 83.38 100 PHE A N 1
ATOM 817 C CA . PHE A 1 100 ? -16.231 -31.325 27.4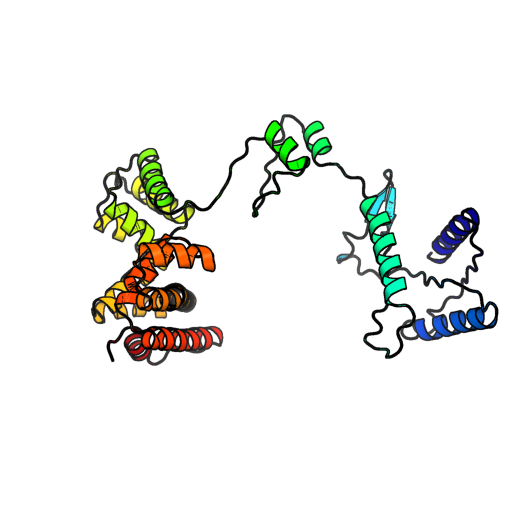70 1.00 83.38 100 PHE A CA 1
ATOM 818 C C . PHE A 1 100 ? -17.091 -30.199 26.879 1.00 83.38 100 PHE A C 1
ATOM 820 O O . PHE A 1 100 ? -16.970 -29.056 27.318 1.00 83.38 100 PHE A O 1
ATOM 827 N N . ASP A 1 101 ? -17.973 -30.506 25.925 1.00 82.19 101 ASP A N 1
ATOM 828 C CA . ASP A 1 101 ? -18.802 -29.493 25.261 1.00 82.19 101 ASP A CA 1
ATOM 829 C C . ASP A 1 101 ? -19.759 -28.801 26.245 1.00 82.19 101 ASP A C 1
ATOM 831 O O .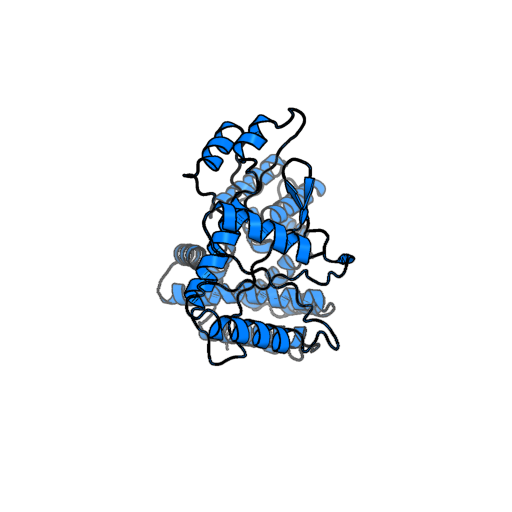 ASP A 1 101 ? -19.924 -27.578 26.207 1.00 82.19 101 ASP A O 1
ATOM 835 N N . ALA A 1 102 ? -20.347 -29.561 27.176 1.00 85.12 102 ALA A N 1
ATOM 836 C CA . ALA A 1 102 ? -21.240 -29.028 28.202 1.00 85.12 102 ALA A CA 1
ATOM 837 C C . ALA A 1 102 ? -20.479 -28.164 29.222 1.00 85.12 102 ALA A C 1
ATOM 839 O O . ALA A 1 102 ? -20.915 -27.055 29.546 1.00 85.12 102 ALA A O 1
ATOM 840 N N . ASN A 1 103 ? -19.310 -28.634 29.668 1.00 85.12 103 ASN A N 1
ATOM 841 C CA . ASN A 1 103 ? -18.436 -27.915 30.594 1.00 85.12 103 ASN A CA 1
ATOM 842 C C . ASN A 1 103 ? -17.900 -26.617 29.980 1.00 85.12 103 ASN A C 1
ATOM 844 O O . ASN A 1 103 ? -17.901 -25.569 30.628 1.00 85.12 103 ASN A O 1
ATOM 848 N N . TYR A 1 104 ? -17.496 -26.660 28.709 1.00 84.69 104 TYR A N 1
ATOM 849 C CA . TYR A 1 104 ? -17.035 -25.486 27.978 1.00 84.69 104 TYR A CA 1
ATOM 850 C C . TYR A 1 104 ? -18.154 -24.455 27.804 1.00 84.69 104 TYR A C 1
ATOM 852 O O . TYR A 1 104 ? -17.949 -23.282 28.110 1.00 84.69 104 TYR A O 1
ATOM 860 N N . ALA A 1 105 ? -19.357 -24.886 27.410 1.00 85.50 105 ALA A N 1
ATOM 861 C CA . ALA A 1 105 ? -20.508 -23.994 27.286 1.00 85.50 105 ALA A CA 1
ATOM 862 C C . ALA A 1 105 ? -20.906 -23.355 28.630 1.00 85.50 105 ALA A C 1
ATOM 864 O O . ALA A 1 105 ? -21.270 -22.178 28.678 1.00 85.50 105 ALA A O 1
ATOM 865 N N . LEU A 1 106 ? -20.829 -24.098 29.740 1.00 84.56 106 LEU A N 1
ATOM 866 C CA . LEU A 1 106 ? -21.065 -23.547 31.075 1.00 84.56 106 LEU A CA 1
ATOM 867 C C . LEU A 1 106 ? -20.009 -22.496 31.447 1.00 84.56 106 LEU A C 1
ATOM 869 O O . LEU A 1 106 ? -20.376 -21.396 31.857 1.00 84.56 106 LEU A O 1
ATOM 873 N N . ALA A 1 107 ? -18.725 -22.807 31.264 1.00 84.88 107 ALA A N 1
ATOM 874 C CA . ALA A 1 107 ? -17.626 -21.885 31.541 1.00 84.88 107 ALA A CA 1
ATOM 875 C C . ALA A 1 107 ? -17.697 -20.616 30.681 1.00 84.88 107 ALA A C 1
ATOM 877 O O . ALA A 1 107 ? -17.428 -19.521 31.179 1.00 84.88 107 ALA A O 1
ATOM 878 N N . GLU A 1 108 ? -18.100 -20.736 29.414 1.00 82.25 108 GLU A N 1
ATOM 879 C CA . GLU A 1 108 ? -18.283 -19.595 28.520 1.00 82.25 108 GLU A CA 1
ATOM 880 C C . GLU A 1 108 ? -19.447 -18.708 28.978 1.00 82.25 108 GLU A C 1
ATOM 882 O O . GLU A 1 108 ? -19.275 -17.494 29.060 1.00 82.25 108 GLU A O 1
ATOM 887 N N . ARG A 1 109 ? -20.594 -19.290 29.361 1.00 81.50 109 ARG A N 1
ATOM 888 C CA . ARG A 1 109 ? -21.721 -18.523 29.924 1.00 81.50 109 ARG A CA 1
ATOM 889 C C . ARG A 1 109 ? -21.343 -17.806 31.215 1.00 81.50 109 ARG A C 1
ATOM 891 O O . ARG A 1 109 ? -21.609 -16.619 31.338 1.00 81.50 109 ARG A O 1
ATOM 898 N N . LEU A 1 110 ? -20.676 -18.491 32.145 1.00 80.69 110 LEU A N 1
ATOM 899 C CA . LEU A 1 110 ? -20.235 -17.885 33.406 1.00 80.69 110 LEU A CA 1
ATOM 900 C C . LEU A 1 110 ? -19.224 -16.761 33.168 1.00 80.69 110 LEU A C 1
ATOM 902 O O . LEU A 1 110 ? -19.326 -15.702 33.779 1.00 80.69 110 LEU A O 1
ATOM 906 N N . THR A 1 111 ? -18.285 -16.963 32.243 1.00 77.69 111 THR A N 1
ATOM 907 C CA . THR A 1 111 ? -17.374 -15.912 31.775 1.00 77.69 111 THR A CA 1
ATOM 908 C C . THR A 1 111 ? -18.183 -14.732 31.237 1.00 77.69 111 THR A C 1
ATOM 910 O O . THR A 1 111 ? -18.032 -13.613 31.715 1.00 77.69 111 THR A O 1
ATOM 913 N N . GLN A 1 112 ? -19.092 -14.958 30.292 1.00 71.38 112 GLN A N 1
ATOM 914 C CA . GLN A 1 112 ? -19.910 -13.889 29.728 1.00 71.38 112 GLN A CA 1
ATOM 915 C C . GLN A 1 112 ? -20.716 -13.159 30.804 1.00 71.38 112 GLN A C 1
ATOM 917 O O . GLN A 1 112 ? -20.666 -11.944 30.829 1.00 71.38 112 GLN A O 1
ATOM 922 N N . ASP A 1 113 ? -21.370 -13.835 31.741 1.00 69.25 113 ASP A N 1
ATOM 923 C CA . ASP A 1 113 ? -22.159 -13.168 32.782 1.00 69.25 113 ASP A CA 1
ATOM 924 C C . ASP A 1 113 ? -21.284 -12.355 33.751 1.00 69.25 113 ASP A C 1
ATOM 926 O O . ASP A 1 113 ? -21.599 -11.204 34.073 1.00 69.25 113 ASP A O 1
ATOM 930 N N . VAL A 1 114 ? -20.143 -12.910 34.174 1.00 65.62 114 VAL A N 1
ATOM 931 C CA . VAL A 1 114 ? -19.191 -12.227 35.064 1.00 65.62 114 VAL A CA 1
ATOM 932 C C . VAL A 1 114 ? -18.568 -11.013 34.367 1.00 65.62 114 VAL A C 1
ATOM 934 O O . VAL A 1 114 ? -18.482 -9.947 34.977 1.00 65.62 114 VAL A O 1
ATOM 937 N N . TYR A 1 115 ? -18.201 -11.126 33.088 1.00 60.84 115 TYR A N 1
ATOM 938 C CA . TYR A 1 115 ? -17.530 -10.058 32.338 1.00 60.84 115 TYR A CA 1
ATOM 939 C C . TYR A 1 115 ? -18.488 -9.095 31.608 1.00 60.84 115 TYR A C 1
ATOM 941 O O . TYR A 1 115 ? -18.115 -7.959 31.356 1.00 60.84 115 TYR A O 1
ATOM 949 N N . VAL A 1 116 ? -19.740 -9.462 31.320 1.00 50.72 116 VAL A N 1
ATOM 950 C CA . VAL A 1 116 ? -20.789 -8.543 30.815 1.00 50.72 116 VAL A CA 1
ATOM 951 C C . VAL A 1 116 ? -21.364 -7.699 31.959 1.00 50.72 116 VAL A C 1
ATOM 953 O O . VAL A 1 116 ? -21.856 -6.597 31.723 1.00 50.72 116 VAL A O 1
ATOM 956 N N . SER A 1 117 ? -21.229 -8.155 33.213 1.00 46.59 117 SER A N 1
ATOM 957 C CA . SER A 1 117 ? -21.477 -7.325 34.400 1.00 46.59 117 SER A CA 1
ATOM 958 C C . SER A 1 117 ? -20.401 -6.253 34.646 1.00 46.59 117 SER A C 1
ATOM 960 O O . SER A 1 117 ? -20.584 -5.397 35.521 1.00 46.59 117 SER A O 1
ATOM 962 N N . GLU A 1 118 ? -19.317 -6.228 33.848 1.00 50.88 118 GLU A N 1
ATOM 963 C CA . GLU A 1 118 ? -18.485 -5.032 33.716 1.00 50.88 118 GLU A CA 1
ATOM 964 C C . GLU A 1 118 ? -19.415 -3.883 33.345 1.00 50.88 118 GLU A C 1
ATOM 966 O O . GLU A 1 118 ? -20.004 -3.860 32.267 1.00 50.88 118 GLU A O 1
ATOM 971 N N . LYS A 1 119 ? -19.603 -2.941 34.274 1.00 49.53 119 LYS A N 1
ATOM 972 C CA . LYS A 1 119 ? -20.412 -1.748 34.057 1.00 49.53 119 LYS A CA 1
ATOM 973 C C . LYS A 1 119 ? -20.019 -1.124 32.725 1.00 49.53 119 LYS A C 1
ATOM 975 O O . LYS A 1 119 ? -19.037 -0.393 32.633 1.00 49.53 119 LYS A O 1
ATOM 980 N N . THR A 1 120 ? -20.867 -1.358 31.730 1.00 43.56 120 THR A N 1
ATOM 981 C CA . THR A 1 120 ? -21.075 -0.503 30.578 1.00 43.56 120 THR A CA 1
ATOM 982 C C . THR A 1 120 ? -21.160 0.929 31.097 1.00 43.56 120 THR A C 1
ATOM 984 O O . THR A 1 120 ? -22.222 1.415 31.497 1.00 43.56 120 THR A O 1
ATOM 987 N N . PHE A 1 121 ? -20.050 1.659 31.039 1.00 46.78 121 PHE A N 1
ATOM 988 C CA . PHE A 1 121 ? -20.169 2.986 30.476 1.00 46.78 121 PHE A CA 1
ATOM 989 C C . PHE A 1 121 ? -20.662 2.743 29.058 1.00 46.78 121 PHE A C 1
ATOM 991 O O . PHE A 1 121 ? -19.895 2.422 28.152 1.00 46.78 121 PHE A O 1
ATOM 998 N N . SER A 1 122 ? -21.987 2.766 28.899 1.00 63.03 122 SER A N 1
ATOM 999 C CA . SER A 1 122 ? -22.562 2.813 27.572 1.00 63.03 122 SER A CA 1
ATOM 1000 C C . SER A 1 122 ? -21.935 4.037 26.908 1.00 63.03 122 SER A C 1
ATOM 1002 O O . SER A 1 122 ? -21.729 5.073 27.553 1.00 63.03 122 SER A O 1
ATOM 1004 N N . PHE A 1 123 ? -21.527 3.897 25.655 1.00 64.94 123 PHE A N 1
ATOM 1005 C CA . PHE A 1 123 ? -20.840 4.971 24.950 1.00 64.94 123 PHE A CA 1
ATOM 1006 C C . PHE A 1 123 ? -21.668 6.271 24.989 1.00 64.94 123 PHE A C 1
ATOM 1008 O O . PHE A 1 123 ? -21.131 7.369 25.086 1.00 64.94 123 PHE A O 1
ATOM 1015 N N . GLU A 1 124 ? -22.993 6.128 25.034 1.00 67.25 124 GLU A N 1
ATOM 1016 C CA . GLU A 1 124 ? -23.968 7.197 25.223 1.00 67.25 124 GLU A CA 1
ATOM 1017 C C . GLU A 1 124 ? -23.762 7.961 26.541 1.00 67.25 124 GLU A C 1
ATOM 1019 O O . GLU A 1 124 ? -23.739 9.189 26.521 1.00 67.25 124 GLU A O 1
ATOM 1024 N N . LYS A 1 125 ? -23.516 7.268 27.662 1.00 68.25 125 LYS A N 1
ATOM 1025 C CA . LYS A 1 125 ? -23.217 7.903 28.957 1.00 68.25 125 LYS A CA 1
ATOM 1026 C C . LYS A 1 125 ? -21.885 8.644 28.951 1.00 68.25 125 LYS A C 1
ATOM 1028 O O . LYS A 1 125 ? -21.783 9.693 29.574 1.00 68.25 125 LYS A O 1
ATOM 1033 N N . ILE A 1 126 ? -20.876 8.136 28.236 1.00 70.88 126 ILE A N 1
ATOM 1034 C CA . ILE A 1 126 ? -19.592 8.843 28.070 1.00 70.88 126 ILE A CA 1
ATOM 1035 C C . ILE A 1 126 ? -19.821 10.174 27.343 1.00 70.88 126 ILE A C 1
ATOM 1037 O O . ILE A 1 126 ? -19.286 11.198 27.759 1.00 70.88 126 ILE A O 1
ATOM 1041 N N . LEU A 1 127 ? -20.649 10.171 26.291 1.00 69.88 127 LEU A N 1
ATOM 1042 C CA . LEU A 1 127 ? -21.015 11.387 25.557 1.00 69.88 127 LEU A CA 1
ATOM 1043 C C . LEU A 1 127 ? -21.821 12.388 26.400 1.00 69.88 127 LEU A C 1
ATOM 1045 O O . LEU A 1 127 ? -21.793 13.574 26.091 1.00 69.88 127 LEU A O 1
ATOM 1049 N N . GLU A 1 128 ? -22.557 11.939 27.420 1.00 72.12 128 GLU A N 1
ATOM 1050 C CA . GLU A 1 128 ? -23.341 12.812 28.311 1.00 72.12 128 GLU A CA 1
ATOM 1051 C C . GLU A 1 128 ? -22.494 13.516 29.375 1.00 72.12 128 GLU A C 1
ATOM 1053 O O . GLU A 1 128 ? -22.795 14.650 29.735 1.00 72.12 128 GLU A O 1
ATOM 1058 N N . VAL A 1 129 ? -21.438 12.868 29.872 1.00 77.00 129 VAL A N 1
ATOM 1059 C CA . VAL A 1 129 ? -20.595 13.405 30.960 1.00 77.00 129 VAL A CA 1
ATOM 1060 C C . VAL A 1 129 ? -19.299 14.049 30.465 1.00 77.00 129 VAL A C 1
ATOM 1062 O O . VAL A 1 129 ? -18.433 14.400 31.267 1.00 77.00 129 VAL A O 1
ATOM 1065 N N . LEU A 1 130 ? -19.139 14.177 29.148 1.00 75.81 130 LEU A N 1
ATOM 1066 C CA . LEU A 1 130 ? -17.932 14.697 28.517 1.00 75.81 130 LEU A CA 1
ATOM 1067 C C . LEU A 1 130 ? -17.773 16.200 28.822 1.00 75.81 130 LEU A C 1
ATOM 1069 O O . LEU A 1 130 ? -18.639 16.984 28.432 1.00 75.81 130 LEU A O 1
ATOM 1073 N N . PRO A 1 131 ? -16.688 16.631 29.499 1.00 82.50 131 PRO A N 1
ATOM 1074 C CA . PRO A 1 131 ? -16.471 18.047 29.782 1.00 82.50 131 PRO A CA 1
ATOM 1075 C C . PRO A 1 131 ? -16.373 18.869 28.493 1.00 82.50 131 PRO A C 1
ATOM 1077 O O . PRO A 1 131 ? -15.752 18.429 27.527 1.00 82.50 131 PRO A O 1
ATOM 1080 N N . GLU A 1 132 ? -16.892 20.101 28.490 1.00 78.31 132 GLU A N 1
ATOM 1081 C CA . GLU A 1 132 ? -16.889 20.972 27.296 1.00 78.31 132 GLU A CA 1
ATOM 1082 C C . GLU A 1 132 ? -15.483 21.240 26.727 1.00 78.31 132 GLU A C 1
ATOM 1084 O O . GLU A 1 132 ? -15.304 21.461 25.525 1.00 78.31 132 GLU A O 1
ATOM 1089 N N . GLN A 1 133 ? -14.468 21.198 27.593 1.00 83.81 133 GLN A N 1
ATOM 1090 C CA . GLN A 1 133 ? -13.067 21.411 27.228 1.00 83.81 133 GLN A CA 1
ATOM 1091 C C . GLN A 1 133 ? -12.440 20.194 26.533 1.00 83.81 133 GLN A C 1
ATOM 1093 O O . GLN A 1 133 ? -11.383 20.306 25.913 1.00 83.81 133 GLN A O 1
ATOM 1098 N N . THR A 1 134 ? -13.071 19.023 26.610 1.00 82.00 134 THR A N 1
ATOM 1099 C CA . THR A 1 134 ? -12.551 17.792 26.026 1.00 82.00 134 THR A CA 1
ATOM 1100 C C . THR A 1 134 ? -13.026 17.641 24.583 1.00 82.00 134 THR A C 1
ATOM 1102 O O . THR A 1 134 ? -14.218 17.646 24.284 1.00 82.00 134 THR A O 1
ATOM 1105 N N . LYS A 1 135 ? -12.078 17.454 23.660 1.00 81.81 135 LYS A N 1
ATOM 1106 C CA . LYS A 1 135 ? -12.366 17.075 22.272 1.00 81.81 135 LYS A CA 1
ATOM 1107 C C . LYS A 1 135 ? -12.188 15.568 22.121 1.00 81.81 135 LYS A C 1
ATOM 1109 O O . LYS A 1 135 ? -11.064 15.076 22.098 1.00 81.81 135 LYS A O 1
ATOM 1114 N N . LEU A 1 136 ? -13.297 14.837 22.029 1.00 82.50 136 LEU A N 1
ATOM 1115 C CA . LEU A 1 136 ? -13.278 13.406 21.739 1.00 82.50 136 LEU A CA 1
ATOM 1116 C C . LEU A 1 136 ? -13.106 13.186 20.230 1.00 82.50 136 LEU A C 1
ATOM 1118 O O . LEU A 1 136 ? -13.949 13.607 19.440 1.00 82.50 136 LEU A O 1
ATOM 1122 N N . VAL A 1 137 ? -12.032 12.498 19.841 1.00 85.19 137 VAL A N 1
ATOM 1123 C CA . VAL A 1 137 ? -11.792 12.069 18.457 1.00 85.19 137 VAL A CA 1
ATOM 1124 C C . VAL A 1 137 ? -11.959 10.558 18.385 1.00 85.19 137 VAL A C 1
ATOM 1126 O O . VAL A 1 137 ? -11.259 9.817 19.070 1.00 85.19 137 VAL A O 1
ATOM 1129 N N . LEU A 1 138 ? -12.892 10.101 17.551 1.00 82.00 138 LEU A N 1
ATOM 1130 C CA . LEU A 1 138 ? -13.146 8.683 17.318 1.00 82.00 138 LEU A CA 1
ATOM 1131 C C . LEU A 1 138 ? -12.616 8.297 15.945 1.00 82.00 138 LEU A C 1
ATOM 1133 O O . LEU A 1 138 ? -13.051 8.842 14.932 1.00 82.00 138 LEU A O 1
ATOM 1137 N N . TYR A 1 139 ? -11.699 7.335 15.920 1.00 82.44 139 TYR A N 1
ATOM 1138 C CA . TYR A 1 139 ? -11.176 6.757 14.691 1.00 82.44 139 TYR A CA 1
ATOM 1139 C C . TYR A 1 139 ? -11.665 5.318 14.550 1.00 82.44 139 TYR A C 1
ATOM 1141 O O . TYR A 1 139 ? -11.505 4.503 15.459 1.00 82.44 139 TYR A O 1
ATOM 1149 N N . TYR A 1 140 ? -12.256 5.005 13.400 1.00 79.19 140 TYR A N 1
ATOM 1150 C CA . TYR A 1 140 ? -12.723 3.663 13.082 1.00 79.19 140 TYR A CA 1
ATOM 1151 C C . TYR A 1 140 ? -12.297 3.302 11.660 1.00 79.19 140 TYR A C 1
ATOM 1153 O O . TYR A 1 140 ? -12.627 4.002 10.709 1.00 79.19 140 TYR A O 1
ATOM 1161 N N . SER A 1 141 ? -11.536 2.216 11.520 1.00 71.12 141 SER A N 1
ATOM 1162 C CA . SER A 1 141 ? -10.886 1.823 10.261 1.00 71.12 141 SER A CA 1
ATOM 1163 C C . SER A 1 141 ? -11.771 0.998 9.320 1.00 71.12 141 SER A C 1
ATOM 1165 O O . SER A 1 141 ? -11.346 0.648 8.222 1.00 71.12 141 SER A O 1
ATOM 1167 N N . LYS A 1 142 ? -12.993 0.655 9.740 1.00 74.31 142 LYS A N 1
ATOM 1168 C CA . LYS A 1 142 ? -13.973 -0.094 8.940 1.00 74.31 142 LYS A CA 1
ATOM 1169 C C . LYS A 1 142 ? -15.227 0.738 8.744 1.00 74.31 142 LYS A C 1
ATOM 1171 O O . LYS A 1 142 ? -15.465 1.693 9.474 1.00 74.31 142 LYS A O 1
ATOM 1176 N N . LYS A 1 143 ? -16.080 0.335 7.802 1.00 76.12 143 LYS A N 1
ATOM 1177 C CA . LYS A 1 143 ? -17.399 0.952 7.670 1.00 76.12 143 LYS A CA 1
ATOM 1178 C C . LYS A 1 143 ? -18.222 0.646 8.934 1.00 76.12 143 LYS A C 1
ATOM 1180 O O . LYS A 1 143 ? -18.451 -0.533 9.216 1.00 76.12 143 LYS A O 1
ATOM 1185 N N . PRO A 1 144 ? -18.627 1.656 9.722 1.00 79.06 144 PRO A N 1
ATOM 1186 C CA . PRO A 1 144 ? -19.413 1.422 10.926 1.00 79.06 144 PRO A CA 1
ATOM 1187 C C . PRO A 1 144 ? -20.800 0.880 10.562 1.00 79.06 144 PRO A C 1
ATOM 1189 O O . PRO A 1 144 ? -21.381 1.261 9.543 1.00 79.06 144 PRO A O 1
ATOM 1192 N N . ASP A 1 145 ? -21.358 0.000 11.402 1.00 81.06 145 ASP A N 1
ATOM 1193 C CA . ASP A 1 145 ? -22.742 -0.448 11.225 1.00 81.06 145 ASP A CA 1
ATOM 1194 C C . ASP A 1 145 ? -23.699 0.692 11.587 1.00 81.06 145 ASP A C 1
ATOM 1196 O O . ASP A 1 145 ? -24.015 0.931 12.757 1.00 81.06 145 ASP A O 1
ATOM 1200 N N . MET A 1 146 ? -24.177 1.383 10.553 1.00 82.50 146 MET A N 1
ATOM 1201 C CA . MET A 1 146 ? -25.038 2.559 10.669 1.00 82.50 146 MET A CA 1
ATOM 1202 C C . MET A 1 146 ? -26.402 2.270 11.320 1.00 82.50 146 MET A C 1
ATOM 1204 O O . MET A 1 146 ? -27.143 3.199 11.649 1.00 82.50 146 MET A O 1
ATOM 1208 N N . ARG A 1 147 ? -26.763 0.994 11.512 1.00 79.19 147 ARG A N 1
ATOM 1209 C CA . ARG A 1 147 ? -28.032 0.592 12.136 1.00 79.19 147 ARG A CA 1
ATOM 1210 C C . ARG A 1 147 ? -27.965 0.616 13.662 1.00 79.19 147 ARG A C 1
ATOM 1212 O O . ARG A 1 147 ? -29.012 0.772 14.294 1.00 79.19 147 ARG A O 1
ATOM 1219 N N . LYS A 1 148 ? -26.769 0.492 14.252 1.00 79.94 148 LYS A N 1
ATOM 1220 C CA . LYS A 1 148 ? -26.582 0.422 15.710 1.00 79.94 148 LYS A CA 1
ATOM 1221 C C . LYS A 1 148 ? -26.905 1.755 16.392 1.00 79.94 148 LYS A C 1
ATOM 1223 O O . LYS A 1 148 ? -26.607 2.825 15.862 1.00 79.94 148 LYS A O 1
ATOM 1228 N N . ALA A 1 149 ? -27.481 1.676 17.594 1.00 77.75 149 ALA A N 1
ATOM 1229 C CA . ALA A 1 149 ? -27.877 2.840 18.393 1.00 77.75 149 ALA A CA 1
ATOM 1230 C C . ALA A 1 149 ? -26.702 3.800 18.653 1.00 77.75 149 ALA A C 1
ATOM 1232 O O . ALA A 1 149 ? -26.831 4.997 18.412 1.00 77.75 149 ALA A O 1
ATOM 1233 N N . VAL A 1 150 ? -25.532 3.253 19.000 1.00 79.81 150 VAL A N 1
ATOM 1234 C CA . VAL A 1 150 ? -24.303 4.022 19.246 1.00 79.81 150 VAL A CA 1
ATOM 1235 C C . VAL A 1 150 ? -23.892 4.910 18.064 1.00 79.81 150 VAL A C 1
ATOM 1237 O O . VAL A 1 150 ? -23.559 6.076 18.255 1.00 79.81 150 VAL A O 1
ATOM 1240 N N . TYR A 1 151 ? -23.976 4.410 16.823 1.00 82.75 151 TYR A N 1
ATOM 1241 C CA . TYR A 1 151 ? -23.627 5.198 15.636 1.00 82.75 151 TYR A CA 1
ATOM 1242 C C . TYR A 1 151 ? -24.618 6.346 15.423 1.00 82.75 151 TYR A C 1
ATOM 1244 O O . TYR A 1 151 ? -24.219 7.472 15.129 1.00 82.75 151 TYR A O 1
ATOM 1252 N N . LYS A 1 152 ? -25.917 6.073 15.605 1.00 84.00 152 LYS A N 1
ATOM 1253 C CA . LYS A 1 152 ? -26.965 7.096 15.496 1.00 84.00 152 LYS A CA 1
ATOM 1254 C C . LYS A 1 152 ? -26.772 8.205 16.530 1.00 84.00 152 LYS A C 1
ATOM 1256 O O . LYS A 1 152 ? -27.018 9.362 16.206 1.00 84.00 152 LYS A O 1
ATOM 1261 N N . GLU A 1 153 ? -26.320 7.868 17.735 1.00 82.06 153 GLU A N 1
ATOM 1262 C CA . GLU A 1 153 ? -26.084 8.843 18.800 1.00 82.06 153 GLU A CA 1
ATOM 1263 C C . GLU A 1 153 ? -24.814 9.673 18.565 1.00 82.06 153 GLU A C 1
ATOM 1265 O O . GLU A 1 153 ? -24.864 10.900 18.653 1.00 82.06 153 GLU A O 1
ATOM 1270 N N . ILE A 1 154 ? -23.712 9.037 18.142 1.00 83.56 154 ILE A N 1
ATOM 1271 C CA . ILE A 1 154 ? -22.493 9.737 17.695 1.00 83.56 154 ILE A CA 1
ATOM 1272 C C . ILE A 1 154 ? -22.832 10.739 16.593 1.00 83.56 154 ILE A C 1
ATOM 1274 O O . ILE A 1 154 ? -22.453 11.902 16.678 1.00 83.56 154 ILE A O 1
ATOM 1278 N N . LYS A 1 155 ? -23.599 10.318 15.582 1.00 84.25 155 LYS A N 1
ATOM 1279 C CA . LYS A 1 155 ? -23.945 11.162 14.432 1.00 84.25 155 LYS A CA 1
ATOM 1280 C C . LYS A 1 155 ? -24.728 12.425 14.810 1.00 84.25 155 LYS A C 1
ATOM 1282 O O . LYS A 1 155 ? -24.622 13.424 14.107 1.00 84.25 155 LYS A O 1
ATOM 1287 N N . LYS A 1 156 ? -25.505 12.402 15.900 1.00 85.56 156 LYS A N 1
ATOM 1288 C CA . LYS A 1 156 ? -26.219 13.590 16.403 1.00 85.56 156 LYS A CA 1
ATOM 1289 C C . LYS A 1 156 ? -25.291 14.586 17.104 1.00 85.56 156 LYS A C 1
ATOM 1291 O O . LYS A 1 156 ? -25.574 15.778 17.077 1.00 85.56 156 LYS A O 1
ATOM 1296 N N . LYS A 1 157 ? -24.239 14.098 17.772 1.00 84.06 157 LYS A N 1
ATOM 1297 C CA . LYS A 1 157 ? -23.394 14.884 18.691 1.00 84.06 157 LYS A CA 1
ATOM 1298 C C . LYS A 1 157 ? -22.000 15.209 18.136 1.00 84.06 157 LYS A C 1
ATOM 1300 O O . LYS A 1 157 ? -21.328 16.081 18.676 1.00 84.06 157 LYS A O 1
ATOM 1305 N N . ALA A 1 158 ? -21.554 14.529 17.081 1.00 84.50 158 ALA A N 1
ATOM 1306 C CA . ALA A 1 158 ? -20.208 14.650 16.528 1.00 84.50 158 ALA A CA 1
ATOM 1307 C C . ALA A 1 158 ? -20.206 15.130 15.071 1.00 84.50 158 ALA A C 1
ATOM 1309 O O . ALA A 1 158 ? -21.082 14.792 14.273 1.00 84.50 158 ALA A O 1
ATOM 1310 N N . VAL A 1 159 ? -19.143 15.846 14.696 1.00 86.44 159 VAL A N 1
ATOM 1311 C CA . VAL A 1 159 ? -18.803 16.082 13.289 1.00 86.44 159 VAL A CA 1
ATOM 1312 C C . VAL A 1 159 ? -18.236 14.782 12.723 1.00 86.44 159 VAL A C 1
ATOM 1314 O O . VAL A 1 159 ? -17.165 14.337 13.128 1.00 86.44 159 VAL A O 1
ATOM 1317 N N . CYS A 1 160 ? -18.970 14.157 11.806 1.00 82.31 160 CYS A N 1
ATOM 1318 C CA . CYS A 1 160 ? -18.557 12.908 11.174 1.00 82.31 160 CYS A CA 1
ATOM 1319 C C . CYS A 1 160 ? -17.828 13.203 9.859 1.00 82.31 160 CYS A C 1
ATOM 1321 O O . CYS A 1 160 ? -18.371 13.891 8.995 1.00 82.31 160 CYS A O 1
ATOM 1323 N N . ALA A 1 161 ? -16.626 12.652 9.699 1.00 80.25 161 ALA A N 1
ATOM 1324 C CA . ALA A 1 161 ? -15.882 12.673 8.447 1.00 80.25 161 ALA A CA 1
ATOM 1325 C C . ALA A 1 161 ? -15.595 11.236 8.005 1.00 80.25 161 ALA A C 1
ATOM 1327 O O . ALA A 1 161 ? -15.129 10.419 8.798 1.00 80.25 161 ALA A O 1
ATOM 1328 N N . GLU A 1 162 ? -15.879 10.935 6.741 1.00 75.31 162 GLU A N 1
ATOM 1329 C CA . GLU A 1 162 ? -15.551 9.648 6.131 1.00 75.31 162 GLU A CA 1
ATOM 1330 C C . GLU A 1 162 ? -14.219 9.780 5.387 1.00 75.31 162 GLU A C 1
ATOM 1332 O O . GLU A 1 162 ? -14.054 10.645 4.528 1.00 75.31 162 GLU A O 1
ATOM 1337 N N . GLY A 1 163 ? -13.254 8.934 5.750 1.00 67.25 163 GLY A N 1
ATOM 1338 C CA . GLY A 1 163 ? -11.933 8.853 5.122 1.00 67.25 163 GLY A CA 1
ATOM 1339 C C . GLY A 1 163 ? -11.871 7.800 4.018 1.00 67.25 163 GLY A C 1
ATOM 1340 O O . GLY A 1 163 ? -10.877 7.082 3.925 1.00 67.25 163 GLY A O 1
ATOM 1341 N N . ASP A 1 164 ? -12.941 7.643 3.236 1.00 63.69 164 ASP A N 1
ATOM 1342 C CA . ASP A 1 164 ? -12.964 6.663 2.151 1.00 63.69 164 ASP A CA 1
ATOM 1343 C C . ASP A 1 164 ? -11.892 6.998 1.103 1.00 63.69 164 ASP A C 1
ATOM 1345 O O . ASP A 1 164 ? -11.670 8.157 0.741 1.00 63.69 164 ASP A O 1
ATOM 1349 N N . SER A 1 165 ? -11.228 5.963 0.582 1.00 58.03 165 SER A N 1
ATOM 1350 C CA . SER A 1 165 ? -10.313 6.127 -0.549 1.00 58.03 165 SER A CA 1
ATOM 1351 C C . SER A 1 165 ? -11.081 6.691 -1.747 1.00 58.03 165 SER A C 1
ATOM 1353 O O . SER A 1 165 ? -12.083 6.121 -2.183 1.00 58.03 165 SER A O 1
ATOM 1355 N N . LEU A 1 166 ? -10.608 7.818 -2.280 1.00 62.66 166 LEU A N 1
ATOM 1356 C CA . LEU A 1 166 ? -11.238 8.512 -3.401 1.00 62.66 166 LEU A CA 1
ATOM 1357 C C . LEU A 1 166 ? -11.301 7.601 -4.642 1.00 62.66 166 LEU A C 1
ATOM 1359 O O . LEU A 1 166 ? -10.284 7.054 -5.068 1.00 62.66 166 LEU A O 1
ATOM 1363 N N . LYS A 1 167 ? -12.493 7.443 -5.235 1.00 64.00 167 LYS A N 1
ATOM 1364 C CA . LYS A 1 167 ? -12.690 6.666 -6.472 1.00 64.00 167 LYS A CA 1
ATOM 1365 C C . LYS A 1 167 ? -12.307 7.474 -7.717 1.00 64.00 167 LYS A C 1
ATOM 1367 O O . LYS A 1 167 ? -12.769 8.600 -7.870 1.00 64.00 167 LYS A O 1
ATOM 1372 N N . GLU A 1 168 ? -11.524 6.853 -8.601 1.00 64.50 168 GLU A N 1
ATOM 1373 C CA . GLU A 1 168 ? -11.166 7.265 -9.977 1.00 64.50 168 GLU A CA 1
ATOM 1374 C C . GLU A 1 168 ? -10.871 8.768 -10.144 1.00 64.50 168 GLU A C 1
ATOM 1376 O O . GLU A 1 168 ? -9.851 9.276 -9.678 1.00 64.50 168 GLU A O 1
ATOM 1381 N N . ASP A 1 169 ? -11.809 9.487 -10.759 1.00 66.56 169 ASP A N 1
ATOM 1382 C CA . ASP A 1 169 ? -11.830 10.930 -10.970 1.00 66.56 169 ASP A CA 1
ATOM 1383 C C . ASP A 1 169 ? -11.617 11.748 -9.698 1.00 66.56 169 ASP A C 1
ATOM 1385 O O . ASP A 1 169 ? -11.130 12.877 -9.754 1.00 66.56 169 ASP A O 1
ATOM 1389 N N . ALA A 1 170 ? -12.040 11.227 -8.549 1.00 80.31 170 ALA A N 1
ATOM 1390 C CA . ALA A 1 170 ? -12.028 11.972 -7.308 1.00 80.31 170 ALA A CA 1
ATOM 1391 C C . ALA A 1 170 ? -10.602 12.213 -6.810 1.00 80.31 170 ALA A C 1
ATOM 1393 O O . ALA A 1 170 ? -10.369 13.283 -6.261 1.00 80.31 170 ALA A O 1
ATOM 1394 N N . LEU A 1 171 ? -9.643 11.301 -7.042 1.00 86.50 171 LEU A N 1
ATOM 1395 C CA . LEU A 1 171 ? -8.247 11.536 -6.650 1.00 86.50 171 LEU A CA 1
ATOM 1396 C C . LEU A 1 171 ? -7.612 12.632 -7.510 1.00 86.50 171 LEU A C 1
ATOM 1398 O O . LEU A 1 171 ? -7.005 13.549 -6.967 1.00 86.50 171 LEU A O 1
ATOM 1402 N N . LEU A 1 172 ? -7.809 12.583 -8.830 1.00 89.62 172 LEU A N 1
ATOM 1403 C CA . LEU A 1 172 ? -7.327 13.618 -9.747 1.00 89.62 172 LEU A CA 1
ATOM 1404 C C . LEU A 1 172 ? -7.954 14.979 -9.440 1.00 89.62 172 LEU A C 1
ATOM 1406 O O . LEU A 1 172 ? -7.252 15.980 -9.300 1.00 89.62 172 LEU A O 1
ATOM 1410 N N . LYS A 1 173 ? -9.282 15.014 -9.275 1.00 91.56 173 LYS A N 1
ATOM 1411 C CA . LYS A 1 173 ? -10.028 16.222 -8.894 1.00 91.56 173 LYS A CA 1
ATOM 1412 C C . LYS A 1 173 ? -9.569 16.745 -7.536 1.00 91.56 173 LYS A C 1
ATOM 1414 O O . LYS A 1 173 ? -9.392 17.951 -7.384 1.00 91.56 173 LYS A O 1
ATOM 1419 N N . TRP A 1 174 ? -9.351 15.861 -6.565 1.00 92.44 174 TRP A N 1
ATOM 1420 C CA . TRP A 1 174 ? -8.833 16.223 -5.251 1.00 92.44 174 TRP A CA 1
ATOM 1421 C C . TRP A 1 174 ? -7.419 16.788 -5.340 1.00 92.44 174 TRP A C 1
ATOM 1423 O O . TRP A 1 174 ? -7.157 17.808 -4.708 1.00 92.44 174 TRP A O 1
ATOM 1433 N N . LEU A 1 175 ? -6.533 16.186 -6.135 1.00 93.81 175 LEU A N 1
ATOM 1434 C CA . LEU A 1 175 ? -5.153 16.633 -6.292 1.00 93.81 175 LEU A CA 1
ATOM 1435 C C . LEU A 1 175 ? -5.106 18.029 -6.916 1.00 93.81 175 LEU A C 1
ATOM 1437 O O . LEU A 1 175 ? -4.513 18.940 -6.344 1.00 93.81 175 LEU A O 1
ATOM 1441 N N . ILE A 1 176 ? -5.821 18.227 -8.027 1.00 95.31 176 ILE A N 1
ATOM 1442 C CA . ILE A 1 176 ? -5.935 19.528 -8.700 1.00 95.31 176 ILE A CA 1
ATOM 1443 C C . ILE A 1 176 ? -6.588 20.563 -7.770 1.00 95.31 176 ILE A C 1
ATOM 1445 O O . ILE A 1 176 ? -6.124 21.701 -7.672 1.00 95.31 176 ILE A O 1
ATOM 1449 N N . SER A 1 177 ? -7.644 20.187 -7.041 1.00 94.62 177 SER A N 1
ATOM 1450 C CA . SER A 1 177 ? -8.294 21.085 -6.080 1.00 94.62 177 SER A CA 1
ATOM 1451 C C . SER A 1 177 ? -7.395 21.427 -4.893 1.00 94.62 177 SER A C 1
ATOM 1453 O O . SER A 1 177 ? -7.498 22.539 -4.376 1.00 94.62 177 SER A O 1
ATOM 1455 N N . SER A 1 178 ? -6.568 20.494 -4.427 1.00 94.31 178 SER A N 1
ATOM 1456 C CA . SER A 1 178 ? -5.648 20.707 -3.309 1.00 94.31 178 SER A CA 1
ATOM 1457 C C . SER A 1 178 ? -4.490 21.599 -3.738 1.00 94.31 178 SER A C 1
ATOM 1459 O O . SER A 1 178 ? -4.206 22.574 -3.052 1.00 94.31 178 SER A O 1
ATOM 1461 N N . ALA A 1 179 ? -3.932 21.371 -4.930 1.00 95.38 179 ALA A N 1
ATOM 1462 C CA . ALA A 1 179 ? -2.943 22.255 -5.542 1.00 95.38 179 ALA A CA 1
ATOM 1463 C C . ALA A 1 179 ? -3.473 23.693 -5.649 1.00 95.38 179 ALA A C 1
ATOM 1465 O O . ALA A 1 179 ? -2.807 24.638 -5.231 1.00 95.38 179 ALA A O 1
ATOM 1466 N N . LYS A 1 180 ? -4.726 23.862 -6.096 1.00 95.50 180 LYS A N 1
ATOM 1467 C CA . LYS A 1 180 ? -5.364 25.182 -6.196 1.00 95.50 180 LYS A CA 1
ATOM 1468 C C . LYS A 1 180 ? -5.480 25.897 -4.844 1.00 95.50 180 LYS A C 1
ATOM 1470 O O . LYS A 1 180 ? -5.310 27.113 -4.803 1.00 95.50 180 LYS A O 1
ATOM 1475 N N . LYS A 1 181 ? -5.760 25.176 -3.749 1.00 93.19 181 LYS A N 1
ATOM 1476 C CA . LYS A 1 181 ? -5.802 25.749 -2.384 1.00 93.19 181 LYS A CA 1
ATOM 1477 C C . LYS A 1 181 ? -4.430 26.245 -1.925 1.00 93.19 181 LYS A C 1
ATOM 1479 O O . LYS A 1 181 ? -4.360 27.221 -1.191 1.00 93.19 181 LYS A O 1
ATOM 1484 N N . GLU A 1 182 ? -3.367 25.612 -2.407 1.00 90.62 182 GLU A N 1
ATOM 1485 C CA . GLU A 1 182 ? -1.977 26.012 -2.170 1.00 90.62 182 GLU A CA 1
ATOM 1486 C C . GLU A 1 182 ? -1.469 27.072 -3.172 1.00 90.62 182 GLU A C 1
ATOM 1488 O O . GLU A 1 182 ? -0.301 27.449 -3.131 1.00 90.62 182 GLU A O 1
ATOM 1493 N N . GLY A 1 183 ? -2.330 27.580 -4.067 1.00 93.62 183 GLY A N 1
ATOM 1494 C CA . GLY A 1 183 ? -1.976 28.589 -5.075 1.00 93.62 183 GLY A CA 1
ATOM 1495 C C . GLY A 1 183 ? -1.337 28.032 -6.354 1.00 93.62 183 GLY A C 1
ATOM 1496 O O . GLY A 1 183 ? -0.924 28.805 -7.215 1.00 93.62 183 GLY A O 1
ATOM 1497 N N . ILE A 1 184 ? -1.282 26.708 -6.511 1.00 97.00 184 ILE A N 1
ATOM 1498 C CA . ILE A 1 184 ? -0.652 26.019 -7.643 1.00 97.00 184 ILE A CA 1
ATOM 1499 C C . ILE A 1 184 ? -1.713 25.676 -8.701 1.00 97.00 184 ILE A C 1
ATOM 1501 O O . ILE A 1 184 ? -2.742 25.059 -8.410 1.00 97.00 184 ILE A O 1
ATOM 1505 N N . ARG A 1 185 ? -1.464 26.043 -9.961 1.00 96.19 185 ARG A N 1
ATOM 1506 C CA . ARG A 1 185 ? -2.273 25.645 -11.122 1.00 96.19 185 ARG A CA 1
ATOM 1507 C C . ARG A 1 185 ? -1.673 24.397 -11.761 1.00 96.19 185 ARG A C 1
ATOM 1509 O O . ARG A 1 185 ? -0.819 24.482 -12.636 1.00 96.19 185 ARG A O 1
ATOM 1516 N N . LEU A 1 186 ? -2.147 23.240 -11.317 1.00 95.50 186 LEU A N 1
ATOM 1517 C CA . LEU A 1 186 ? -1.708 21.945 -11.824 1.00 95.50 186 LEU A CA 1
ATOM 1518 C C . LEU A 1 186 ? -2.514 21.557 -13.076 1.00 95.50 186 LEU A C 1
ATOM 1520 O O . LEU A 1 186 ? -3.733 21.385 -12.999 1.00 95.50 186 LEU A O 1
ATOM 1524 N N . ALA A 1 187 ? -1.849 21.432 -14.227 1.00 95.50 187 ALA A N 1
ATOM 1525 C CA . ALA A 1 187 ? -2.478 20.924 -15.447 1.00 95.50 187 ALA A CA 1
ATOM 1526 C C . ALA A 1 187 ? -2.814 19.429 -15.304 1.00 95.50 187 ALA A C 1
ATOM 1528 O O . ALA A 1 187 ? -2.120 18.696 -14.601 1.00 95.50 187 ALA A O 1
ATOM 1529 N N . LYS A 1 188 ? -3.865 18.958 -15.990 1.00 92.94 188 LYS A N 1
ATOM 1530 C CA . LYS A 1 188 ? -4.315 17.559 -15.892 1.00 92.94 188 LYS A CA 1
ATOM 1531 C C . LYS A 1 188 ? -3.198 16.532 -16.188 1.00 92.94 188 LYS A C 1
ATOM 1533 O O . LYS A 1 188 ? -3.014 15.669 -15.335 1.00 92.94 188 LYS A O 1
ATOM 1538 N N . PRO A 1 189 ? -2.416 16.644 -17.283 1.00 92.69 189 PRO A N 1
ATOM 1539 C CA . PRO A 1 189 ? -1.341 15.683 -17.570 1.00 92.69 189 PRO A CA 1
ATOM 1540 C C . PRO A 1 189 ? -0.258 15.653 -16.484 1.00 92.69 189 PRO A C 1
ATOM 1542 O O . PRO A 1 189 ? 0.240 14.599 -16.111 1.00 92.69 189 PRO A O 1
ATOM 1545 N N . VAL A 1 190 ? 0.050 16.817 -15.909 1.00 94.62 190 VAL A N 1
ATOM 1546 C CA . VAL A 1 190 ? 1.043 16.977 -14.838 1.00 94.62 190 VAL A CA 1
ATOM 1547 C C . VAL A 1 190 ? 0.554 16.325 -13.536 1.00 94.62 190 VAL A C 1
ATOM 1549 O O . VAL A 1 190 ? 1.321 15.672 -12.833 1.00 94.62 190 VAL A O 1
ATOM 1552 N N . ALA A 1 191 ? -0.742 16.446 -13.233 1.00 93.44 191 ALA A N 1
ATOM 1553 C CA . ALA A 1 191 ? -1.370 15.768 -12.102 1.00 93.44 191 ALA A CA 1
ATOM 1554 C C . ALA A 1 191 ? -1.408 14.242 -12.282 1.00 93.44 191 ALA A C 1
ATOM 1556 O O . ALA A 1 191 ? -1.160 13.506 -11.330 1.00 93.44 191 ALA A O 1
ATOM 1557 N N . GLU A 1 192 ? -1.706 13.767 -13.494 1.00 90.38 192 GLU A N 1
ATOM 1558 C CA . GLU A 1 192 ? -1.693 12.340 -13.832 1.00 90.38 192 GLU A CA 1
ATOM 1559 C C . GLU A 1 192 ? -0.284 11.754 -13.702 1.00 90.38 192 GLU A C 1
ATOM 1561 O O . GLU A 1 192 ? -0.127 10.717 -13.060 1.00 90.38 192 GLU A O 1
ATOM 1566 N N . LEU A 1 193 ? 0.739 12.463 -14.194 1.00 90.94 193 LEU A N 1
ATOM 1567 C CA . LEU A 1 193 ? 2.144 12.089 -14.023 1.00 90.94 193 LEU A CA 1
ATOM 1568 C C . LEU A 1 193 ? 2.527 11.979 -12.541 1.00 90.94 193 LEU A C 1
ATOM 1570 O O . LEU A 1 193 ? 3.166 11.011 -12.136 1.00 90.94 193 LEU A O 1
ATOM 1574 N N . LEU A 1 194 ? 2.112 12.942 -11.713 1.00 92.62 194 LEU A N 1
ATOM 1575 C CA . LEU A 1 194 ? 2.402 12.913 -10.280 1.00 92.62 194 LEU A CA 1
ATOM 1576 C C . LEU A 1 194 ? 1.755 11.702 -9.585 1.00 92.62 194 LEU A C 1
ATOM 1578 O O . LEU A 1 194 ? 2.390 11.061 -8.750 1.00 92.62 194 LEU A O 1
ATOM 1582 N N . ILE A 1 195 ? 0.517 11.357 -9.953 1.00 91.25 195 ILE A N 1
ATOM 1583 C CA . ILE A 1 195 ? -0.171 10.158 -9.447 1.00 91.25 195 ILE A CA 1
ATOM 1584 C C . ILE A 1 195 ? 0.503 8.876 -9.946 1.00 91.25 195 ILE A C 1
ATOM 1586 O O . ILE A 1 195 ? 0.566 7.890 -9.214 1.00 91.25 195 ILE A O 1
ATOM 1590 N N . GLU A 1 196 ? 1.014 8.864 -11.174 1.00 88.31 196 GLU A N 1
ATOM 1591 C CA . GLU A 1 196 ? 1.726 7.708 -11.721 1.00 88.31 196 GLU A CA 1
ATOM 1592 C C . GLU A 1 196 ? 3.046 7.441 -10.998 1.00 88.31 196 GLU A C 1
ATOM 1594 O O . GLU A 1 196 ? 3.372 6.289 -10.703 1.00 88.31 196 GLU A O 1
ATOM 1599 N N . ILE A 1 197 ? 3.768 8.510 -10.658 1.00 88.94 197 ILE A N 1
ATOM 1600 C CA . ILE A 1 197 ? 5.029 8.435 -9.926 1.00 88.94 197 ILE A CA 1
ATOM 1601 C C . ILE A 1 197 ? 4.777 8.074 -8.462 1.00 88.94 197 ILE A C 1
ATOM 1603 O O . ILE A 1 197 ? 5.262 7.053 -7.990 1.00 88.94 197 ILE A O 1
ATOM 1607 N N . CYS A 1 198 ? 4.015 8.892 -7.734 1.00 86.88 198 CYS A N 1
ATOM 1608 C CA . CYS A 1 198 ? 3.864 8.775 -6.279 1.00 86.88 198 CYS A CA 1
ATOM 1609 C C . CYS A 1 198 ? 2.780 7.777 -5.852 1.00 86.88 198 CYS A C 1
ATOM 1611 O O . CYS A 1 198 ? 2.609 7.496 -4.663 1.00 86.88 198 CYS A O 1
ATOM 1613 N N . GLY A 1 199 ? 2.010 7.263 -6.806 1.00 83.62 199 GLY A N 1
ATOM 1614 C CA . GLY A 1 199 ? 0.854 6.431 -6.543 1.00 83.62 199 GLY A CA 1
ATOM 1615 C C . GLY A 1 199 ? -0.324 7.215 -5.963 1.00 83.62 199 GLY A C 1
ATOM 1616 O O . GLY A 1 199 ? -0.482 8.426 -6.101 1.00 83.62 199 GLY A O 1
ATOM 1617 N N . SER A 1 200 ? -1.204 6.472 -5.302 1.00 81.19 200 SER A N 1
ATOM 1618 C CA . SER A 1 200 ? -2.516 6.942 -4.847 1.00 81.19 200 SER A CA 1
ATOM 1619 C C . SER A 1 200 ? -2.579 7.273 -3.349 1.00 81.19 200 SER A C 1
ATOM 1621 O O . SER A 1 200 ? -3.645 7.176 -2.733 1.00 81.19 200 SER A O 1
ATOM 1623 N N . GLU A 1 201 ? -1.442 7.585 -2.728 1.00 83.62 201 GLU A N 1
ATOM 1624 C CA . GLU A 1 201 ? -1.379 8.003 -1.324 1.00 83.62 201 GLU A CA 1
ATOM 1625 C C . GLU A 1 201 ? -1.538 9.521 -1.207 1.00 83.62 201 GLU A C 1
ATOM 1627 O O . GLU A 1 201 ? -0.663 10.289 -1.601 1.00 83.62 201 GLU A O 1
ATOM 1632 N N . MET A 1 202 ? -2.663 9.968 -0.640 1.00 87.38 202 MET A N 1
ATOM 1633 C CA . MET A 1 202 ? -3.013 11.394 -0.568 1.00 87.38 202 MET A CA 1
ATOM 1634 C C . MET A 1 202 ? -1.985 12.212 0.223 1.00 87.38 202 MET A C 1
ATOM 1636 O O . MET A 1 202 ? -1.661 13.327 -0.172 1.00 87.38 202 MET A O 1
ATOM 1640 N N . TYR A 1 203 ? -1.436 11.667 1.312 1.00 88.12 203 TYR A N 1
ATOM 1641 C CA . TYR A 1 203 ? -0.386 12.347 2.077 1.00 88.12 203 TYR A CA 1
ATOM 1642 C C . TYR A 1 203 ? 0.900 12.520 1.266 1.00 88.12 203 TYR A C 1
ATOM 1644 O O . TYR A 1 203 ? 1.471 13.605 1.279 1.00 88.12 203 TYR A O 1
ATOM 1652 N N . ALA A 1 204 ? 1.321 11.493 0.520 1.00 87.81 204 ALA A N 1
ATOM 1653 C CA . ALA A 1 204 ? 2.499 11.584 -0.340 1.00 87.81 204 ALA A CA 1
ATOM 1654 C C . ALA A 1 204 ? 2.296 12.654 -1.420 1.00 87.81 204 ALA A C 1
ATOM 1656 O O . ALA A 1 204 ? 3.095 13.576 -1.527 1.00 87.81 204 ALA A O 1
ATOM 1657 N N . LEU A 1 205 ? 1.163 12.608 -2.129 1.00 92.19 205 LEU A N 1
ATOM 1658 C CA . LEU A 1 205 ? 0.814 13.608 -3.139 1.00 92.19 205 LEU A CA 1
ATOM 1659 C C . LEU A 1 205 ? 0.765 15.030 -2.566 1.00 92.19 205 LEU A C 1
ATOM 1661 O O . LEU A 1 205 ? 1.241 15.970 -3.198 1.00 92.19 205 LEU A O 1
ATOM 1665 N N . LYS A 1 206 ? 0.215 15.201 -1.357 1.00 92.62 206 LYS A N 1
ATOM 1666 C CA . LYS A 1 206 ? 0.184 16.502 -0.684 1.00 92.62 206 LYS A CA 1
ATOM 1667 C C . LYS A 1 206 ? 1.593 17.004 -0.362 1.00 92.62 206 LYS A C 1
ATOM 1669 O O . LYS A 1 206 ? 1.869 18.174 -0.603 1.00 92.62 206 LYS A O 1
ATOM 1674 N N . ASN A 1 207 ? 2.479 16.139 0.128 1.00 92.19 207 ASN A N 1
ATOM 1675 C CA . ASN A 1 207 ? 3.864 16.514 0.413 1.00 92.19 207 ASN A CA 1
ATOM 1676 C C . ASN A 1 207 ? 4.579 17.013 -0.854 1.00 92.19 207 ASN A C 1
ATOM 1678 O O . ASN A 1 207 ? 5.323 17.989 -0.791 1.00 92.19 207 ASN A O 1
ATOM 1682 N N . GLU A 1 208 ? 4.320 16.406 -2.017 1.00 93.50 208 GLU A N 1
ATOM 1683 C CA . GLU A 1 208 ? 4.882 16.880 -3.290 1.00 93.50 208 GLU A CA 1
ATOM 1684 C C . GLU A 1 208 ? 4.327 18.254 -3.707 1.00 93.50 208 GLU A C 1
ATOM 1686 O O . GLU A 1 208 ? 5.074 19.107 -4.194 1.00 93.50 208 GLU A O 1
ATOM 1691 N N . LEU A 1 209 ? 3.042 18.529 -3.445 1.00 94.75 209 LEU A N 1
ATOM 1692 C CA . LEU A 1 209 ? 2.477 19.872 -3.630 1.00 94.75 209 LEU A CA 1
ATOM 1693 C C . LEU A 1 209 ? 3.106 20.907 -2.687 1.00 94.75 209 LEU A C 1
ATOM 1695 O O . LEU A 1 209 ? 3.341 22.048 -3.086 1.00 94.75 209 LEU A O 1
ATOM 1699 N N . GLU A 1 210 ? 3.397 20.526 -1.444 1.00 93.62 210 GLU A N 1
ATOM 1700 C CA . GLU A 1 210 ? 4.076 21.404 -0.489 1.00 93.62 210 GLU A CA 1
ATOM 1701 C C . GLU A 1 210 ? 5.499 21.734 -0.966 1.00 93.62 210 GLU A C 1
ATOM 1703 O O . GLU A 1 210 ? 5.892 22.901 -0.935 1.00 93.62 210 GLU A O 1
ATOM 1708 N N . LYS A 1 211 ? 6.247 20.763 -1.514 1.00 93.62 211 LYS A N 1
ATOM 1709 C CA . LYS A 1 211 ? 7.573 21.016 -2.113 1.00 93.62 211 LYS A CA 1
ATOM 1710 C C . LYS A 1 211 ? 7.517 22.029 -3.255 1.00 93.62 211 LYS A C 1
ATOM 1712 O O . LYS A 1 211 ? 8.352 22.928 -3.298 1.00 93.62 211 LYS A O 1
ATOM 1717 N N . LEU A 1 212 ? 6.527 21.931 -4.143 1.00 94.31 212 LEU A N 1
ATOM 1718 C CA . LEU A 1 212 ? 6.328 22.911 -5.219 1.00 94.31 212 LEU A CA 1
ATOM 1719 C C . LEU A 1 212 ? 6.107 24.321 -4.689 1.00 94.31 212 LEU A C 1
ATOM 1721 O O . LEU A 1 212 ? 6.696 25.279 -5.190 1.00 94.31 212 LEU A O 1
ATOM 1725 N N . LYS A 1 213 ? 5.283 24.442 -3.647 1.00 92.75 213 LYS A N 1
ATOM 1726 C CA . LYS A 1 213 ? 5.029 25.715 -2.978 1.00 92.75 213 LYS A CA 1
ATOM 1727 C C . LYS A 1 213 ? 6.312 26.290 -2.377 1.00 92.75 213 LYS A C 1
ATOM 1729 O O . LYS A 1 213 ? 6.587 27.470 -2.576 1.00 92.75 213 LYS A O 1
ATOM 1734 N N . TYR A 1 214 ? 7.114 25.472 -1.692 1.00 93.00 214 TYR A N 1
ATOM 1735 C CA . TYR A 1 214 ? 8.410 25.898 -1.149 1.00 93.00 214 TYR A CA 1
ATOM 1736 C C . TYR A 1 214 ? 9.402 26.308 -2.242 1.00 93.00 214 TYR A C 1
ATOM 1738 O O . TYR A 1 214 ? 10.121 27.290 -2.076 1.00 93.00 214 TYR A O 1
ATOM 1746 N N . ALA A 1 215 ? 9.397 25.606 -3.376 1.00 93.44 215 ALA A N 1
ATOM 1747 C CA . ALA A 1 215 ? 10.186 25.946 -4.556 1.00 93.44 215 ALA A CA 1
ATOM 1748 C C . ALA A 1 215 ? 9.636 27.157 -5.340 1.00 93.44 215 ALA A C 1
ATOM 1750 O O . ALA A 1 215 ? 10.252 27.577 -6.315 1.00 93.44 215 ALA A O 1
ATOM 1751 N N . GLN A 1 216 ? 8.499 27.730 -4.921 1.00 95.12 216 GLN A N 1
ATOM 1752 C CA . GLN A 1 216 ? 7.805 28.840 -5.587 1.00 95.12 216 GLN A CA 1
ATOM 1753 C C . GLN A 1 216 ? 7.386 28.530 -7.038 1.00 95.12 216 GLN A C 1
ATOM 1755 O O . GLN A 1 216 ? 7.309 29.419 -7.886 1.00 95.12 216 GLN A O 1
ATOM 1760 N N . ILE A 1 217 ? 7.069 27.263 -7.323 1.00 95.62 217 ILE A N 1
ATOM 1761 C CA . ILE A 1 217 ? 6.602 26.798 -8.633 1.00 95.62 217 ILE A CA 1
ATOM 1762 C C . ILE A 1 217 ? 5.071 26.716 -8.617 1.00 95.62 217 ILE A C 1
ATOM 1764 O O . ILE A 1 217 ? 4.479 25.774 -8.090 1.00 95.62 217 ILE A O 1
ATOM 1768 N N . PHE A 1 218 ? 4.411 27.707 -9.219 1.00 95.25 218 PHE A N 1
ATOM 1769 C CA . PHE A 1 218 ? 2.944 27.817 -9.211 1.00 95.25 218 PHE A CA 1
ATOM 1770 C C . PHE A 1 218 ? 2.262 27.290 -10.479 1.00 95.25 218 PHE A C 1
ATOM 1772 O O . PHE A 1 218 ? 1.047 27.101 -10.480 1.00 95.25 218 PHE A O 1
ATOM 1779 N N . GLN A 1 219 ? 3.011 27.060 -11.558 1.00 96.44 219 GLN A N 1
ATOM 1780 C CA . GLN A 1 219 ? 2.517 26.476 -12.813 1.00 96.44 219 GLN A CA 1
ATOM 1781 C C . GLN A 1 219 ? 3.493 25.391 -13.281 1.00 96.44 219 GLN A C 1
ATOM 1783 O O . GLN A 1 219 ? 4.228 25.608 -14.240 1.00 96.44 219 GLN A O 1
ATOM 1788 N N . PRO A 1 220 ? 3.571 24.264 -12.557 1.00 96.00 220 PRO A N 1
ATOM 1789 C CA . PRO A 1 220 ? 4.567 23.241 -12.832 1.00 96.00 220 PRO A CA 1
ATOM 1790 C C . PRO A 1 220 ? 4.373 22.598 -14.204 1.00 96.00 220 PRO A C 1
ATOM 1792 O O . PRO A 1 220 ? 3.258 22.239 -14.594 1.00 96.00 220 PRO A O 1
ATOM 1795 N N . THR A 1 221 ? 5.489 22.401 -14.892 1.00 95.88 221 THR A N 1
ATOM 1796 C CA . THR A 1 221 ? 5.617 21.554 -16.077 1.00 95.88 221 THR A CA 1
ATOM 1797 C C . THR A 1 221 ? 5.848 20.089 -15.684 1.00 95.88 221 THR A C 1
ATOM 1799 O O . THR A 1 221 ? 6.029 19.755 -14.510 1.00 95.88 221 THR A O 1
ATOM 1802 N N . GLU A 1 222 ? 5.858 19.182 -16.664 1.00 92.44 222 GLU A N 1
ATOM 1803 C CA . GLU A 1 222 ? 6.257 17.787 -16.422 1.00 92.44 222 GLU A CA 1
ATOM 1804 C C . GLU A 1 222 ? 7.707 17.670 -15.935 1.00 92.44 222 GLU A C 1
ATOM 1806 O O . GLU A 1 222 ? 8.010 16.820 -15.099 1.00 92.44 222 GLU A O 1
ATOM 1811 N N . GLU A 1 223 ? 8.599 18.534 -16.424 1.00 92.31 223 GLU A N 1
ATOM 1812 C CA . GLU A 1 223 ? 9.998 18.568 -15.997 1.00 92.31 223 GLU A CA 1
ATOM 1813 C C . GLU A 1 223 ? 10.120 19.019 -14.536 1.00 92.31 223 GLU A C 1
ATOM 1815 O O . GLU A 1 223 ? 10.815 18.377 -13.747 1.00 92.31 223 GLU A O 1
ATOM 1820 N N . ASP A 1 224 ? 9.358 20.041 -14.136 1.00 93.81 224 ASP A N 1
ATOM 1821 C CA . ASP A 1 224 ? 9.299 20.477 -12.737 1.00 93.81 224 ASP A CA 1
ATOM 1822 C C . ASP A 1 224 ? 8.819 19.348 -11.816 1.00 93.81 224 ASP A C 1
ATOM 1824 O O . ASP A 1 224 ? 9.398 19.134 -10.751 1.00 93.81 224 ASP A O 1
ATOM 1828 N N . MET A 1 225 ? 7.800 18.578 -12.229 1.00 91.38 225 MET A N 1
ATOM 1829 C CA . MET A 1 225 ? 7.337 17.420 -11.448 1.00 91.38 225 MET A CA 1
ATOM 1830 C C . MET A 1 225 ? 8.436 16.388 -11.270 1.00 91.38 225 MET A C 1
ATOM 1832 O O . MET A 1 225 ? 8.667 15.941 -10.149 1.00 91.38 225 MET A O 1
ATOM 1836 N N . ARG A 1 226 ? 9.122 16.030 -12.360 1.00 88.50 226 ARG A N 1
ATOM 1837 C CA . ARG A 1 226 ? 10.224 15.059 -12.343 1.00 88.50 226 ARG A CA 1
ATOM 1838 C C . ARG A 1 226 ? 11.344 15.494 -11.405 1.00 88.50 226 ARG A C 1
ATOM 1840 O O . ARG A 1 226 ? 11.875 14.662 -10.676 1.00 88.50 226 ARG A O 1
ATOM 1847 N N . ASN A 1 227 ? 11.651 16.787 -11.371 1.00 90.75 227 ASN A N 1
ATOM 1848 C CA . ASN A 1 227 ? 12.658 17.344 -10.473 1.00 90.75 227 ASN A CA 1
ATOM 1849 C C . ASN A 1 227 ? 12.214 17.323 -9.000 1.00 90.75 227 ASN A C 1
ATOM 1851 O O . ASN A 1 227 ? 13.022 17.018 -8.127 1.00 90.75 227 ASN A O 1
ATOM 1855 N N . ILE A 1 228 ? 10.940 17.597 -8.710 1.00 90.75 228 ILE A N 1
ATOM 1856 C CA . ILE A 1 228 ? 10.406 17.635 -7.336 1.00 90.75 228 ILE A CA 1
ATOM 1857 C C . ILE A 1 228 ? 10.359 16.251 -6.682 1.00 90.75 228 ILE A C 1
ATOM 1859 O O . ILE A 1 228 ? 10.679 16.100 -5.499 1.00 90.75 228 ILE A O 1
ATOM 1863 N N . VAL A 1 229 ? 9.977 15.238 -7.456 1.00 88.94 229 VAL A N 1
ATOM 1864 C CA . VAL A 1 229 ? 9.850 13.852 -6.980 1.00 88.94 229 VAL A CA 1
ATOM 1865 C C . VAL A 1 229 ? 11.162 13.064 -7.082 1.00 88.94 229 VAL A C 1
ATOM 1867 O O . VAL A 1 229 ? 11.224 11.902 -6.657 1.00 88.94 229 VAL A O 1
ATOM 1870 N N . ALA A 1 230 ? 12.215 13.687 -7.626 1.00 86.81 230 ALA A N 1
ATOM 1871 C CA . ALA A 1 230 ? 13.528 13.084 -7.787 1.00 86.81 230 ALA A CA 1
ATOM 1872 C C . ALA A 1 230 ? 14.098 12.589 -6.449 1.00 86.81 230 ALA A C 1
ATOM 1874 O O . ALA A 1 230 ? 13.980 13.238 -5.410 1.00 86.81 230 ALA A O 1
ATOM 1875 N N . GLY A 1 231 ? 14.738 11.418 -6.481 1.00 81.75 231 GLY A N 1
ATOM 1876 C CA . GLY A 1 231 ? 15.347 10.793 -5.302 1.00 81.75 231 GLY A CA 1
ATOM 1877 C C . GLY A 1 231 ? 14.382 10.010 -4.405 1.00 81.75 231 GLY A C 1
ATOM 1878 O O . GLY A 1 231 ? 14.824 9.438 -3.409 1.00 81.75 231 GLY A O 1
ATOM 1879 N N . SER A 1 232 ? 13.088 9.946 -4.739 1.00 85.81 232 SER A N 1
ATOM 1880 C CA . SER A 1 232 ? 12.168 8.976 -4.131 1.00 85.81 232 SER A CA 1
ATOM 1881 C C . SER A 1 232 ? 12.324 7.590 -4.767 1.00 85.81 232 SER A C 1
ATOM 1883 O O . SER A 1 232 ? 12.647 7.463 -5.951 1.00 85.81 232 SER A O 1
ATOM 1885 N N . ARG A 1 233 ? 12.057 6.528 -3.993 1.00 86.25 233 ARG A N 1
ATOM 1886 C CA . ARG A 1 233 ? 12.130 5.146 -4.505 1.00 86.25 233 ARG A CA 1
ATOM 1887 C C . ARG A 1 233 ? 11.083 4.908 -5.585 1.00 86.25 233 ARG A C 1
ATOM 1889 O O . ARG A 1 233 ? 11.352 4.206 -6.552 1.00 86.25 233 ARG A O 1
ATOM 1896 N N . GLU A 1 234 ? 9.914 5.511 -5.403 1.00 87.31 234 GLU A N 1
ATOM 1897 C CA . GLU A 1 234 ? 8.767 5.525 -6.302 1.00 87.31 234 GLU A CA 1
ATOM 1898 C C . GLU A 1 234 ? 9.119 6.159 -7.659 1.00 87.31 234 GLU A C 1
ATOM 1900 O O . GLU A 1 234 ? 8.766 5.626 -8.713 1.00 87.31 234 GLU A O 1
ATOM 1905 N N . TYR A 1 235 ? 9.900 7.240 -7.654 1.00 90.19 235 TYR A N 1
ATOM 1906 C CA . TYR A 1 235 ? 10.415 7.841 -8.880 1.00 90.19 235 TYR A CA 1
ATOM 1907 C C . TYR A 1 235 ? 11.449 6.961 -9.581 1.00 90.19 235 TYR A C 1
ATOM 1909 O O . TYR A 1 235 ? 11.372 6.769 -10.797 1.00 90.19 235 TYR A O 1
ATOM 1917 N N . ASP A 1 236 ? 12.390 6.381 -8.835 1.00 91.94 236 ASP A N 1
ATOM 1918 C CA . ASP A 1 236 ? 13.409 5.513 -9.426 1.00 91.94 236 ASP A CA 1
ATOM 1919 C C . ASP A 1 236 ? 12.787 4.259 -10.060 1.00 91.94 236 ASP A C 1
ATOM 1921 O O . ASP A 1 236 ? 13.154 3.885 -11.176 1.00 91.94 236 ASP A O 1
ATOM 1925 N N . ILE A 1 237 ? 11.801 3.632 -9.403 1.00 92.56 237 ILE A N 1
ATOM 1926 C CA . ILE A 1 237 ? 11.074 2.489 -9.972 1.00 92.56 237 ILE A CA 1
ATOM 1927 C C . ILE A 1 237 ? 10.239 2.881 -11.190 1.00 92.56 237 ILE A C 1
ATOM 1929 O O . ILE A 1 237 ? 10.185 2.122 -12.157 1.00 92.56 237 ILE A O 1
ATOM 1933 N N . PHE A 1 238 ? 9.594 4.048 -11.161 1.00 91.50 238 PHE A N 1
ATOM 1934 C CA . PHE A 1 238 ? 8.816 4.560 -12.283 1.00 91.50 238 PHE A CA 1
ATOM 1935 C C . PHE A 1 238 ? 9.698 4.754 -13.522 1.00 91.50 238 PHE A C 1
ATOM 1937 O O . PHE A 1 238 ? 9.400 4.198 -14.580 1.00 91.50 238 PHE A O 1
ATOM 1944 N N . ASN A 1 239 ? 10.822 5.463 -13.383 1.00 93.31 239 ASN A N 1
ATOM 1945 C CA . ASN A 1 239 ? 11.736 5.691 -14.502 1.00 93.31 239 ASN A CA 1
ATOM 1946 C C . ASN A 1 239 ? 12.400 4.398 -14.968 1.00 93.31 239 ASN A C 1
ATOM 1948 O O . ASN A 1 239 ? 12.504 4.173 -16.169 1.00 93.31 239 ASN A O 1
ATOM 1952 N N . PHE A 1 240 ? 12.800 3.520 -14.041 1.00 95.62 240 PHE A N 1
ATOM 1953 C CA . PHE A 1 240 ? 13.355 2.219 -14.401 1.00 95.62 240 PHE A CA 1
ATOM 1954 C C . PHE A 1 240 ? 12.365 1.395 -15.228 1.00 95.62 240 PHE A C 1
ATOM 1956 O O . PHE A 1 240 ? 12.727 0.889 -16.287 1.00 95.62 240 PHE A O 1
ATOM 1963 N N . HIS A 1 241 ? 11.121 1.268 -14.758 1.00 94.44 241 HIS A N 1
ATOM 1964 C CA . HIS A 1 241 ? 10.081 0.503 -15.441 1.00 94.44 241 HIS A CA 1
ATOM 1965 C C . HIS A 1 241 ? 9.831 1.053 -16.849 1.00 94.44 241 HIS A C 1
ATOM 1967 O O . HIS A 1 241 ? 9.905 0.301 -17.817 1.00 94.44 241 HIS A O 1
ATOM 1973 N N . ASN A 1 242 ? 9.643 2.369 -16.977 1.00 92.88 242 ASN A N 1
ATOM 1974 C CA . ASN A 1 242 ? 9.399 3.012 -18.267 1.00 92.88 242 ASN A CA 1
ATOM 1975 C C . ASN A 1 242 ? 10.592 2.892 -19.223 1.00 92.88 242 ASN A C 1
ATOM 1977 O O . ASN A 1 242 ? 10.404 2.601 -20.402 1.00 92.88 242 ASN A O 1
ATOM 1981 N N . ALA A 1 243 ? 11.822 3.053 -18.728 1.00 94.94 243 ALA A N 1
ATOM 1982 C CA . ALA A 1 243 ? 13.023 2.881 -19.538 1.00 94.94 243 ALA A CA 1
ATOM 1983 C C . ALA A 1 243 ? 13.175 1.430 -20.025 1.00 94.94 243 ALA A C 1
ATOM 1985 O O . ALA A 1 243 ? 13.501 1.209 -21.190 1.00 94.94 243 ALA A O 1
ATOM 1986 N N . MET A 1 244 ? 12.883 0.434 -19.180 1.00 95.00 244 MET A N 1
ATOM 1987 C CA . MET A 1 244 ? 12.892 -0.975 -19.592 1.00 95.00 244 MET A CA 1
ATOM 1988 C C . MET A 1 244 ? 11.819 -1.276 -20.646 1.00 95.00 244 MET A C 1
ATOM 1990 O O . MET A 1 244 ? 12.120 -1.942 -21.635 1.00 95.00 244 MET A O 1
ATOM 1994 N N . MET A 1 245 ? 10.600 -0.756 -20.464 1.00 92.19 245 MET A N 1
ATOM 1995 C CA . MET A 1 245 ? 9.484 -0.886 -21.413 1.00 92.19 245 MET A CA 1
ATOM 1996 C C . MET A 1 245 ? 9.806 -0.270 -22.778 1.00 92.19 245 MET A C 1
ATOM 1998 O O . MET A 1 245 ? 9.516 -0.860 -23.817 1.00 92.19 245 MET A O 1
ATOM 2002 N N . ALA A 1 246 ? 10.465 0.891 -22.778 1.00 92.50 246 ALA A N 1
ATOM 2003 C CA . ALA A 1 246 ? 10.886 1.593 -23.987 1.00 92.50 246 ALA A CA 1
ATOM 2004 C C . ALA A 1 246 ? 12.118 0.970 -24.676 1.00 92.50 246 ALA A C 1
ATOM 2006 O O . ALA A 1 246 ? 12.506 1.419 -25.751 1.00 92.50 246 ALA A O 1
ATOM 2007 N N . GLY A 1 247 ? 12.760 -0.039 -24.073 1.00 93.00 247 GLY A N 1
ATOM 2008 C CA . GLY A 1 247 ? 14.018 -0.608 -24.572 1.00 93.00 247 GLY A CA 1
ATOM 2009 C C 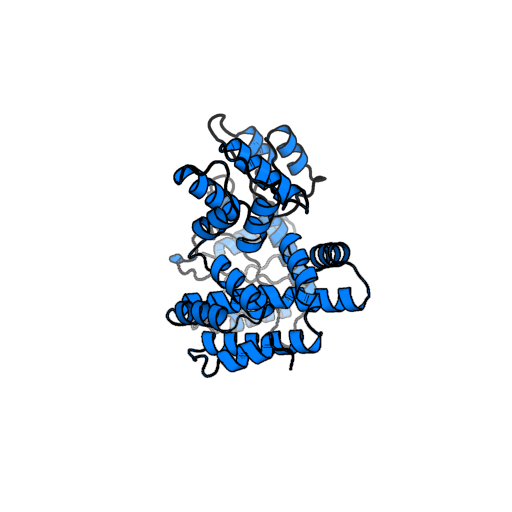. GLY A 1 247 ? 15.258 0.255 -24.294 1.00 93.00 247 GLY A C 1
ATOM 2010 O O . GLY A 1 247 ? 16.350 -0.053 -24.773 1.00 93.00 247 GLY A O 1
ATOM 2011 N N . ASN A 1 248 ? 15.131 1.301 -23.475 1.00 95.44 248 ASN A N 1
ATOM 2012 C CA . ASN A 1 248 ? 16.216 2.189 -23.055 1.00 95.44 248 ASN A CA 1
ATOM 2013 C C . ASN A 1 248 ? 17.045 1.554 -21.921 1.00 95.44 248 ASN A C 1
ATOM 2015 O O . ASN A 1 248 ? 17.172 2.093 -20.818 1.00 95.44 248 ASN A O 1
ATOM 2019 N N . TYR A 1 249 ? 17.637 0.387 -22.185 1.00 94.50 249 TYR A N 1
ATOM 2020 C CA . TYR A 1 249 ? 18.312 -0.427 -21.165 1.00 94.50 249 TYR A CA 1
ATOM 2021 C C . TYR A 1 249 ? 19.480 0.287 -20.473 1.00 94.50 249 TYR A C 1
ATOM 2023 O O . TYR A 1 249 ? 19.705 0.086 -19.280 1.00 94.50 249 TYR A O 1
ATOM 2031 N N . SER A 1 250 ? 20.217 1.138 -21.192 1.00 95.00 250 SER A N 1
ATOM 2032 C CA . SER A 1 250 ? 21.330 1.908 -20.621 1.00 95.00 250 SER A CA 1
ATOM 2033 C C . SER A 1 250 ? 20.868 2.837 -19.496 1.00 95.00 250 SER A C 1
ATOM 2035 O O . SER A 1 250 ? 21.497 2.892 -18.441 1.00 95.00 250 SER A O 1
ATOM 2037 N N . GLU A 1 251 ? 19.750 3.537 -19.696 1.00 94.31 251 GLU A N 1
ATOM 2038 C CA . GLU A 1 251 ? 19.165 4.428 -18.692 1.00 94.31 251 GLU A CA 1
ATOM 2039 C C . GLU A 1 251 ? 18.632 3.633 -17.496 1.00 94.31 251 GLU A C 1
ATOM 2041 O O . GLU A 1 251 ? 18.986 3.924 -16.351 1.00 94.31 251 GLU A O 1
ATOM 2046 N N . ALA A 1 252 ? 17.869 2.570 -17.763 1.00 95.75 252 ALA A N 1
ATOM 2047 C CA . ALA A 1 252 ? 17.332 1.698 -16.724 1.00 95.75 252 ALA A CA 1
ATOM 2048 C C . ALA A 1 252 ? 18.445 1.125 -15.830 1.00 95.75 252 ALA A C 1
ATOM 2050 O O . ALA A 1 252 ? 18.391 1.218 -14.600 1.00 95.75 252 ALA A O 1
ATOM 2051 N N . PHE A 1 253 ? 19.513 0.583 -16.422 1.00 95.38 253 PHE A N 1
ATOM 2052 C CA . PHE A 1 253 ? 20.609 0.022 -15.636 1.00 95.38 253 PHE A CA 1
ATOM 2053 C C . PHE A 1 253 ? 21.403 1.084 -14.876 1.00 95.38 253 PHE A C 1
ATOM 2055 O O . PHE A 1 253 ? 21.853 0.795 -13.771 1.00 95.38 253 PHE A O 1
ATOM 2062 N N . ASN A 1 254 ? 21.512 2.316 -15.377 1.00 94.31 254 ASN A N 1
ATOM 2063 C CA . ASN A 1 254 ? 22.126 3.407 -14.617 1.00 94.31 254 ASN A CA 1
ATOM 2064 C C . ASN A 1 254 ? 21.338 3.751 -13.342 1.00 94.31 254 ASN A C 1
ATOM 2066 O O . ASN A 1 254 ? 21.950 4.052 -12.315 1.00 94.31 254 ASN A O 1
ATOM 2070 N N . ILE A 1 255 ? 20.004 3.687 -13.380 1.00 93.19 255 ILE A N 1
ATOM 2071 C CA . ILE A 1 255 ? 19.152 3.869 -12.191 1.00 93.19 255 ILE A CA 1
ATOM 2072 C C . ILE A 1 255 ? 19.382 2.715 -11.208 1.00 93.19 255 ILE A C 1
ATOM 2074 O O . ILE A 1 255 ? 19.705 2.938 -10.040 1.00 93.19 255 ILE A O 1
ATOM 2078 N N . PHE A 1 256 ? 19.303 1.473 -11.692 1.00 94.38 256 PHE A N 1
ATOM 2079 C CA . PHE A 1 256 ? 19.480 0.287 -10.852 1.00 94.38 256 PHE A CA 1
ATOM 2080 C C . PHE A 1 256 ? 20.867 0.223 -10.188 1.00 94.38 256 PHE A C 1
ATOM 2082 O O . PHE A 1 256 ? 20.984 -0.139 -9.017 1.00 94.38 256 PHE A O 1
ATOM 2089 N N . GLU A 1 257 ? 21.925 0.619 -10.901 1.00 92.94 257 GLU A N 1
ATOM 2090 C CA . GLU A 1 257 ? 23.298 0.664 -10.381 1.00 92.94 257 GLU A CA 1
ATOM 2091 C C . GLU A 1 257 ? 23.460 1.590 -9.170 1.00 92.94 257 GLU A C 1
ATOM 2093 O O . GLU A 1 257 ? 24.262 1.303 -8.275 1.00 92.94 257 GLU A O 1
ATOM 2098 N N . LYS A 1 258 ? 22.706 2.694 -9.124 1.00 90.62 258 LYS A N 1
ATOM 2099 C CA . LYS A 1 258 ? 22.702 3.606 -7.973 1.00 90.62 258 LYS A CA 1
ATOM 2100 C C . LYS A 1 258 ? 22.023 2.946 -6.775 1.00 90.62 258 LYS A C 1
ATOM 2102 O O . LYS A 1 258 ? 22.585 2.953 -5.681 1.00 90.62 258 LYS A O 1
ATOM 2107 N N . LEU A 1 259 ? 20.872 2.313 -7.002 1.00 89.50 259 LEU A N 1
ATOM 2108 C CA . LEU A 1 259 ? 20.063 1.677 -5.960 1.00 89.50 259 LEU A CA 1
ATOM 2109 C C . LEU A 1 259 ? 20.729 0.449 -5.341 1.00 89.50 259 LEU A C 1
ATOM 2111 O O . LEU A 1 259 ? 20.701 0.281 -4.126 1.00 89.50 259 LEU A O 1
ATOM 2115 N N . ARG A 1 260 ? 21.372 -0.404 -6.149 1.00 89.25 260 ARG A N 1
ATOM 2116 C CA . ARG A 1 260 ? 21.928 -1.683 -5.671 1.00 89.25 260 ARG A CA 1
ATOM 2117 C C . ARG A 1 260 ? 23.083 -1.548 -4.672 1.00 89.25 260 ARG A C 1
ATOM 2119 O O . ARG A 1 260 ? 23.534 -2.556 -4.131 1.00 89.25 260 ARG A O 1
ATOM 2126 N N . ARG A 1 261 ? 23.621 -0.337 -4.488 1.00 88.56 261 ARG A N 1
ATOM 2127 C CA . ARG A 1 261 ? 24.688 -0.046 -3.515 1.00 88.56 261 ARG A CA 1
ATOM 2128 C C . ARG A 1 261 ? 24.169 -0.071 -2.081 1.00 88.56 261 ARG A C 1
ATOM 2130 O O . ARG A 1 261 ? 24.928 -0.410 -1.179 1.00 88.56 261 ARG A O 1
ATOM 2137 N N . ASP A 1 262 ? 22.893 0.246 -1.888 1.00 90.31 262 ASP A N 1
ATOM 2138 C CA . ASP A 1 262 ? 22.215 0.195 -0.600 1.00 90.31 262 ASP A CA 1
ATOM 2139 C C . ASP A 1 262 ? 21.281 -1.023 -0.564 1.00 90.31 262 ASP A C 1
ATOM 2141 O O . ASP A 1 262 ? 20.389 -1.183 -1.399 1.00 90.31 262 ASP A O 1
ATOM 2145 N N . ARG A 1 263 ? 21.490 -1.913 0.412 1.00 88.69 263 ARG A N 1
ATOM 2146 C CA . ARG A 1 263 ? 20.720 -3.160 0.519 1.00 88.69 263 ARG A CA 1
ATOM 2147 C C . ARG A 1 263 ? 19.235 -2.903 0.790 1.00 88.69 263 ARG A C 1
ATOM 2149 O O . ARG A 1 263 ? 18.395 -3.605 0.235 1.00 88.69 263 ARG A O 1
ATOM 2156 N N . SER A 1 264 ? 18.916 -1.917 1.626 1.00 89.81 264 SER A N 1
ATOM 2157 C CA . SER A 1 264 ? 17.538 -1.560 1.973 1.00 89.81 264 SER A CA 1
ATOM 2158 C C . SER A 1 264 ? 16.815 -0.957 0.768 1.00 89.81 264 SER A C 1
ATOM 2160 O O . SER A 1 264 ? 15.694 -1.355 0.449 1.00 89.81 264 SER A O 1
ATOM 2162 N N . ALA A 1 265 ? 17.485 -0.063 0.035 1.00 90.00 265 ALA A N 1
ATOM 2163 C CA . ALA A 1 265 ? 16.963 0.500 -1.206 1.00 90.00 265 ALA A CA 1
ATOM 2164 C C . ALA A 1 265 ? 16.727 -0.582 -2.268 1.00 90.00 265 ALA A C 1
ATOM 2166 O O . ALA A 1 265 ? 15.660 -0.605 -2.878 1.00 90.00 265 ALA A O 1
ATOM 2167 N N . LEU A 1 266 ? 17.671 -1.513 -2.439 1.00 91.81 266 LEU A N 1
ATOM 2168 C CA . LEU A 1 266 ? 17.542 -2.633 -3.370 1.00 91.81 266 LEU A CA 1
ATOM 2169 C C . LEU A 1 266 ? 16.358 -3.548 -3.026 1.00 91.81 266 LEU A C 1
ATOM 2171 O O . LEU A 1 266 ? 15.579 -3.898 -3.909 1.00 91.81 266 LEU A O 1
ATOM 2175 N N . MET A 1 267 ? 16.194 -3.911 -1.751 1.00 91.81 267 MET A N 1
ATOM 2176 C CA . MET A 1 267 ? 15.058 -4.724 -1.301 1.00 91.81 267 MET A CA 1
ATOM 2177 C C . MET A 1 267 ? 13.722 -4.014 -1.538 1.00 91.81 267 MET A C 1
ATOM 2179 O O . MET A 1 267 ? 12.797 -4.614 -2.082 1.00 91.81 267 MET A O 1
ATOM 2183 N N . GLY A 1 268 ? 13.633 -2.727 -1.186 1.00 92.25 268 GLY A N 1
ATOM 2184 C CA . GLY A 1 268 ? 12.441 -1.918 -1.444 1.00 92.25 268 GLY A CA 1
ATOM 2185 C C . GLY A 1 268 ? 12.112 -1.826 -2.936 1.00 92.25 268 GLY A C 1
ATOM 2186 O O . GLY A 1 268 ? 10.958 -1.984 -3.322 1.00 92.25 268 GLY A O 1
ATOM 2187 N N . PHE A 1 269 ? 13.126 -1.652 -3.783 1.00 93.88 269 PHE A N 1
ATOM 2188 C CA . PHE A 1 269 ? 12.966 -1.592 -5.234 1.00 93.88 269 PHE A CA 1
ATOM 2189 C C . PHE A 1 269 ? 12.413 -2.897 -5.828 1.00 93.88 269 PHE A C 1
ATOM 2191 O O . PHE A 1 269 ? 11.475 -2.855 -6.622 1.00 93.88 269 PHE A O 1
ATOM 2198 N N . ILE A 1 270 ? 12.940 -4.059 -5.419 1.00 94.69 270 ILE A N 1
ATOM 2199 C CA . ILE A 1 270 ? 12.405 -5.361 -5.856 1.00 94.69 270 ILE A CA 1
ATOM 2200 C C . ILE A 1 270 ? 10.952 -5.532 -5.391 1.00 94.69 270 ILE A C 1
ATOM 2202 O O . ILE A 1 270 ? 10.105 -5.942 -6.184 1.00 94.69 270 ILE A O 1
ATOM 2206 N N . GLY A 1 271 ? 10.629 -5.140 -4.154 1.00 93.62 271 GLY A N 1
ATOM 2207 C CA . GLY A 1 271 ? 9.251 -5.153 -3.654 1.00 93.62 271 GLY A CA 1
ATOM 2208 C C . GLY A 1 271 ? 8.295 -4.284 -4.484 1.00 93.62 271 GLY A C 1
ATOM 2209 O O . GLY A 1 271 ? 7.189 -4.719 -4.807 1.00 93.62 271 GLY A O 1
ATOM 2210 N N . LEU A 1 272 ? 8.733 -3.090 -4.896 1.00 91.69 272 LEU A N 1
ATOM 2211 C CA . LEU A 1 272 ? 7.949 -2.192 -5.754 1.00 91.69 272 LEU A CA 1
ATOM 2212 C C . LEU A 1 272 ? 7.793 -2.723 -7.192 1.00 91.69 272 LEU A C 1
ATOM 2214 O O . LEU A 1 272 ? 6.758 -2.504 -7.824 1.00 91.69 272 LEU A O 1
ATOM 2218 N N . LEU A 1 273 ? 8.776 -3.462 -7.720 1.00 94.31 273 LEU A N 1
ATOM 2219 C CA . LEU A 1 273 ? 8.603 -4.189 -8.985 1.00 94.31 273 LEU A CA 1
ATOM 2220 C C . LEU A 1 273 ? 7.529 -5.270 -8.861 1.00 94.31 273 LEU A C 1
ATOM 2222 O O . LEU A 1 273 ? 6.650 -5.361 -9.718 1.00 94.31 273 LEU A O 1
ATOM 2226 N N . VAL A 1 274 ? 7.554 -6.058 -7.782 1.00 94.00 274 VAL A N 1
ATOM 2227 C CA . VAL A 1 274 ? 6.528 -7.082 -7.525 1.00 94.00 274 VAL A CA 1
ATOM 2228 C C . VAL A 1 274 ? 5.137 -6.450 -7.457 1.00 94.00 274 VAL A C 1
ATOM 2230 O O . VAL A 1 274 ? 4.194 -6.991 -8.042 1.00 94.00 274 VAL A O 1
ATOM 2233 N N . SER A 1 275 ? 4.998 -5.280 -6.822 1.00 89.69 275 SER A N 1
ATOM 2234 C CA . SER A 1 275 ? 3.714 -4.575 -6.748 1.00 89.69 275 SER A CA 1
ATOM 2235 C C . SER A 1 275 ? 3.233 -4.014 -8.091 1.00 89.69 275 SER A C 1
ATOM 2237 O O . SER A 1 275 ? 2.042 -3.743 -8.217 1.00 89.69 275 SER A O 1
ATOM 2239 N N . LYS A 1 276 ? 4.108 -3.863 -9.098 1.00 90.62 276 LYS A N 1
ATOM 2240 C CA . LYS A 1 276 ? 3.723 -3.524 -10.483 1.00 90.62 276 LYS A CA 1
ATOM 2241 C C . LYS A 1 276 ? 3.317 -4.762 -11.291 1.00 90.62 276 LYS A C 1
ATOM 2243 O O . LYS A 1 276 ? 2.254 -4.764 -11.905 1.00 90.62 276 LYS A O 1
ATOM 2248 N N . PHE A 1 277 ? 4.104 -5.840 -11.240 1.00 94.69 277 PHE A N 1
ATOM 2249 C CA . PHE A 1 277 ? 3.836 -7.050 -12.034 1.00 94.69 277 PHE A CA 1
ATOM 2250 C C . PHE A 1 277 ? 2.663 -7.891 -11.508 1.00 94.69 277 PHE A C 1
ATOM 2252 O O . PHE A 1 277 ? 1.966 -8.531 -12.297 1.00 94.69 277 PHE A O 1
ATOM 2259 N N . SER A 1 278 ? 2.401 -7.887 -10.196 1.00 94.00 278 SER A N 1
ATOM 2260 C CA . SER A 1 278 ? 1.317 -8.706 -9.626 1.00 94.00 278 SER A CA 1
ATOM 2261 C C . SER A 1 278 ? -0.068 -8.277 -10.139 1.00 94.00 278 SER A C 1
ATOM 2263 O O . SER A 1 278 ? -0.816 -9.136 -10.615 1.00 94.00 278 SER A O 1
ATOM 2265 N N . PRO A 1 279 ? -0.422 -6.974 -10.147 1.00 94.38 279 PRO A N 1
ATOM 2266 C CA . PRO A 1 279 ? -1.641 -6.505 -10.800 1.00 94.38 279 PRO A CA 1
ATOM 2267 C C . PRO A 1 279 ? -1.651 -6.767 -12.311 1.00 94.38 279 PRO A C 1
ATOM 2269 O O . PRO A 1 279 ? -2.692 -7.149 -12.845 1.00 94.38 279 PRO A O 1
ATOM 2272 N N . MET A 1 280 ? -0.506 -6.636 -12.996 1.00 96.25 280 MET A N 1
ATOM 2273 C CA . MET A 1 280 ? -0.416 -6.885 -14.442 1.00 96.25 280 MET A CA 1
ATOM 2274 C C . MET A 1 280 ? -0.791 -8.323 -14.817 1.00 96.25 280 MET A C 1
ATOM 2276 O O . MET A 1 280 ? -1.390 -8.531 -15.866 1.00 96.25 280 MET A O 1
ATOM 2280 N N . TYR A 1 281 ? -0.511 -9.316 -13.966 1.00 96.00 281 TYR A N 1
ATOM 2281 C CA . TYR A 1 281 ? -0.896 -10.710 -14.226 1.00 96.00 281 TYR A CA 1
ATOM 2282 C C . TYR A 1 281 ? -2.417 -10.894 -14.309 1.00 96.00 281 TYR A C 1
ATOM 2284 O O . TYR A 1 281 ? -2.935 -11.585 -15.190 1.00 96.00 281 TYR A O 1
ATOM 2292 N N . MET A 1 282 ? -3.156 -10.257 -13.399 1.00 95.19 282 MET A N 1
ATOM 2293 C CA . MET A 1 282 ? -4.622 -10.263 -13.418 1.00 95.19 282 MET A CA 1
ATOM 2294 C C . MET A 1 282 ? -5.160 -9.399 -14.559 1.00 95.19 282 MET A C 1
ATOM 2296 O O . MET A 1 282 ? -6.104 -9.794 -15.244 1.00 95.19 282 MET A O 1
ATOM 2300 N N . ALA A 1 283 ? -4.532 -8.245 -14.791 1.00 97.25 283 ALA A N 1
ATOM 2301 C CA . ALA A 1 283 ? -4.901 -7.332 -15.860 1.00 97.25 283 ALA A CA 1
ATOM 2302 C C . ALA A 1 283 ? -4.771 -7.982 -17.242 1.00 97.25 283 ALA A C 1
ATOM 2304 O O . ALA A 1 283 ? -5.699 -7.891 -18.042 1.00 97.25 283 ALA A O 1
ATOM 2305 N N . ARG A 1 284 ? -3.680 -8.717 -17.486 1.00 97.50 284 ARG A N 1
ATOM 2306 C CA . ARG A 1 284 ? -3.416 -9.419 -18.746 1.00 97.50 284 ARG A CA 1
ATOM 2307 C C . ARG A 1 284 ? -4.502 -10.430 -19.083 1.00 97.50 284 ARG A C 1
ATOM 2309 O O . ARG A 1 284 ? -5.003 -10.423 -20.198 1.00 97.50 284 ARG A O 1
ATOM 2316 N N . GLN A 1 285 ? -4.928 -11.235 -18.112 1.00 95.75 285 GLN A N 1
ATOM 2317 C CA . GLN A 1 285 ? -6.023 -12.193 -18.309 1.00 95.75 285 GLN A CA 1
ATOM 2318 C C . GLN A 1 285 ? -7.342 -11.491 -18.655 1.00 95.75 285 GLN A C 1
ATOM 2320 O O . GLN A 1 285 ? -8.094 -11.953 -19.508 1.00 95.75 285 GLN A O 1
ATOM 2325 N N . CYS A 1 286 ? -7.623 -10.350 -18.017 1.00 96.75 286 CYS A N 1
ATOM 2326 C CA . CYS A 1 286 ? -8.805 -9.552 -18.339 1.00 96.75 286 CYS A CA 1
ATOM 2327 C C . CYS A 1 286 ? -8.700 -8.923 -19.741 1.00 96.75 286 CYS A C 1
ATOM 2329 O O . CYS A 1 286 ? -9.687 -8.884 -20.474 1.00 96.75 286 CYS A O 1
ATOM 2331 N N . ALA A 1 287 ? -7.508 -8.469 -20.133 1.00 97.12 287 ALA A N 1
ATOM 2332 C CA . ALA A 1 287 ? -7.240 -7.953 -21.471 1.00 97.12 287 ALA A CA 1
ATOM 2333 C C . ALA A 1 287 ? -7.377 -9.046 -22.546 1.00 97.12 287 ALA A C 1
ATOM 2335 O O . ALA A 1 287 ? -7.945 -8.782 -23.603 1.00 97.12 287 ALA A O 1
ATOM 2336 N N . ASP A 1 288 ? -6.934 -10.275 -22.264 1.00 95.94 288 ASP A N 1
ATOM 2337 C CA . ASP A 1 288 ? -7.096 -11.441 -23.150 1.00 95.94 288 ASP A CA 1
ATOM 2338 C C . ASP A 1 288 ? -8.570 -11.837 -23.308 1.00 95.94 288 ASP A C 1
ATOM 2340 O O . ASP A 1 288 ? -8.982 -12.312 -24.363 1.00 95.94 288 ASP A O 1
ATOM 2344 N N . ALA A 1 289 ? -9.393 -11.559 -22.293 1.00 95.69 289 ALA A N 1
ATOM 2345 C CA . ALA A 1 289 ? -10.849 -11.677 -22.357 1.00 95.69 289 ALA A CA 1
ATOM 2346 C C . ALA A 1 289 ? -11.540 -10.505 -23.094 1.00 95.69 289 ALA A C 1
ATOM 2348 O O . ALA A 1 289 ? -12.768 -10.420 -23.095 1.00 95.69 289 ALA A O 1
ATOM 2349 N N . GLY A 1 290 ? -10.781 -9.587 -23.705 1.00 96.12 290 GLY A N 1
ATOM 2350 C CA . GLY A 1 290 ? -11.304 -8.482 -24.514 1.00 96.12 290 GLY A CA 1
ATOM 2351 C C . GLY A 1 290 ? -11.728 -7.237 -23.729 1.00 96.12 290 GLY A C 1
ATOM 2352 O O . GLY A 1 290 ? -12.352 -6.344 -24.301 1.00 96.12 290 GLY A O 1
ATOM 2353 N N . MET A 1 291 ? -11.408 -7.145 -22.433 1.00 97.50 291 MET A N 1
ATOM 2354 C CA . MET A 1 291 ? -11.744 -5.969 -21.622 1.00 97.50 291 MET A CA 1
ATOM 2355 C C . MET A 1 291 ? -10.844 -4.766 -21.976 1.00 97.50 291 MET A C 1
ATOM 2357 O O . MET A 1 291 ? -9.645 -4.904 -22.248 1.00 97.50 291 MET A O 1
ATOM 2361 N N . ASN A 1 292 ? -11.414 -3.558 -21.954 1.00 95.88 292 ASN A N 1
ATOM 2362 C CA . ASN A 1 292 ? -10.645 -2.314 -22.078 1.00 95.88 292 ASN A CA 1
ATOM 2363 C C . ASN A 1 292 ? -10.015 -1.894 -20.734 1.00 95.88 292 ASN A C 1
ATOM 2365 O O . ASN A 1 292 ? -10.398 -2.403 -19.682 1.00 95.88 292 ASN A O 1
ATOM 2369 N N . ASP A 1 293 ? -9.073 -0.946 -20.751 1.00 94.25 293 ASP A N 1
ATOM 2370 C CA . ASP A 1 293 ? -8.272 -0.585 -19.565 1.00 94.25 293 ASP A CA 1
ATOM 2371 C C . ASP A 1 293 ? -9.116 -0.147 -18.370 1.00 94.25 293 ASP A C 1
ATOM 2373 O O . ASP A 1 293 ? -8.837 -0.524 -17.233 1.00 94.25 293 ASP A O 1
ATOM 2377 N N . ARG A 1 294 ? -10.201 0.588 -18.632 1.00 91.44 294 ARG A N 1
ATOM 2378 C CA . ARG A 1 294 ? -11.134 1.030 -17.596 1.00 91.44 294 ARG A CA 1
ATOM 2379 C C . ARG A 1 294 ? -11.851 -0.154 -16.953 1.00 91.44 294 ARG A C 1
ATOM 2381 O O . ARG A 1 294 ? -11.879 -0.265 -15.732 1.00 91.44 294 ARG A O 1
ATOM 2388 N N . GLN A 1 295 ? -12.395 -1.055 -17.770 1.00 94.06 295 GLN A N 1
ATOM 2389 C CA . GLN A 1 295 ? -13.088 -2.250 -17.284 1.00 94.06 295 GLN A CA 1
ATOM 2390 C C . GLN A 1 295 ? -12.147 -3.158 -16.481 1.00 94.06 295 GLN A C 1
ATOM 2392 O O . GLN A 1 295 ? -12.550 -3.727 -15.466 1.00 94.06 295 GLN A O 1
ATOM 2397 N N . ILE A 1 296 ? -10.893 -3.291 -16.925 1.00 95.38 296 ILE A N 1
ATOM 2398 C CA . ILE A 1 296 ? -9.859 -4.044 -16.212 1.00 95.38 296 ILE A CA 1
ATOM 2399 C C . ILE A 1 296 ? -9.586 -3.391 -14.855 1.00 95.38 296 ILE A C 1
ATOM 2401 O O . ILE A 1 296 ? -9.657 -4.072 -13.834 1.00 95.38 296 ILE A O 1
ATOM 2405 N N . ALA A 1 297 ? -9.322 -2.083 -14.828 1.00 91.94 297 ALA A N 1
ATOM 2406 C CA . ALA A 1 297 ? -9.031 -1.354 -13.599 1.00 91.94 297 ALA A CA 1
ATOM 2407 C C . ALA A 1 297 ? -10.173 -1.470 -12.575 1.00 91.94 297 ALA A C 1
ATOM 2409 O O . ALA A 1 297 ? -9.929 -1.822 -11.421 1.00 91.94 297 ALA A O 1
ATOM 2410 N N . GLU A 1 298 ? -11.423 -1.261 -13.005 1.00 90.31 298 GLU A N 1
ATOM 2411 C CA . GLU A 1 298 ? -12.618 -1.419 -12.166 1.00 90.31 298 GLU A CA 1
ATOM 2412 C C . GLU A 1 298 ? -12.717 -2.838 -11.585 1.00 90.31 298 GLU A C 1
ATOM 2414 O O . GLU A 1 298 ? -12.916 -3.007 -10.377 1.00 90.31 298 GLU A O 1
ATOM 2419 N N . ARG A 1 299 ? -12.516 -3.867 -12.420 1.00 92.06 299 ARG A N 1
ATOM 2420 C CA . ARG A 1 299 ? -12.568 -5.273 -11.997 1.00 92.06 299 ARG A CA 1
ATOM 2421 C C . ARG A 1 299 ? -11.470 -5.615 -10.996 1.00 92.06 299 ARG A C 1
ATOM 2423 O O . ARG A 1 299 ? -11.754 -6.254 -9.984 1.00 92.06 299 ARG A O 1
ATOM 2430 N N . LEU A 1 300 ? -10.234 -5.191 -11.255 1.00 91.81 300 LEU A N 1
ATOM 2431 C CA . LEU A 1 300 ? -9.106 -5.410 -10.349 1.00 91.81 300 LEU A CA 1
ATOM 2432 C C . LEU A 1 300 ? -9.360 -4.731 -9.004 1.00 91.81 300 LEU A C 1
ATOM 2434 O O . LEU A 1 300 ? -9.221 -5.377 -7.965 1.00 91.81 300 LEU A O 1
ATOM 2438 N N . SER A 1 301 ? -9.788 -3.467 -9.012 1.00 88.62 301 SER A N 1
ATOM 2439 C CA . SER A 1 301 ? -10.095 -2.730 -7.786 1.00 88.62 301 SER A CA 1
ATOM 2440 C C . SER A 1 301 ? -11.187 -3.396 -6.954 1.00 88.62 301 SER A C 1
ATOM 2442 O O . SER A 1 301 ? -11.033 -3.520 -5.740 1.00 88.62 301 SER A O 1
ATOM 2444 N N . GLN A 1 302 ? -12.260 -3.874 -7.587 1.00 86.75 302 GLN A N 1
ATOM 2445 C CA . GLN A 1 302 ? -13.347 -4.568 -6.891 1.00 86.75 302 GLN A CA 1
ATOM 2446 C C . GLN A 1 302 ? -12.924 -5.932 -6.335 1.00 86.75 302 GLN A C 1
ATOM 2448 O O . GLN A 1 302 ? -13.309 -6.279 -5.222 1.00 86.75 302 GLN A O 1
ATOM 2453 N N . ALA A 1 303 ? -12.137 -6.701 -7.091 1.00 87.50 303 ALA A N 1
ATOM 2454 C CA . ALA A 1 303 ? -11.765 -8.062 -6.713 1.00 87.50 303 ALA A CA 1
ATOM 2455 C C . ALA A 1 303 ? -10.657 -8.125 -5.650 1.00 87.50 303 ALA A C 1
ATOM 2457 O O . ALA A 1 303 ? -10.601 -9.080 -4.881 1.00 87.50 303 ALA A O 1
ATOM 2458 N N . THR A 1 304 ? -9.762 -7.135 -5.618 1.00 85.75 304 THR A N 1
ATOM 2459 C CA . THR A 1 304 ? -8.511 -7.211 -4.836 1.00 85.75 304 THR A CA 1
ATOM 2460 C C . THR A 1 304 ? -8.337 -6.083 -3.825 1.00 85.75 304 THR A C 1
ATOM 2462 O O . THR A 1 304 ? -7.469 -6.166 -2.960 1.00 85.75 304 THR A O 1
ATOM 2465 N N . GLY A 1 305 ? -9.120 -5.007 -3.938 1.00 82.81 305 GLY A N 1
ATOM 2466 C CA . GLY A 1 305 ? -8.912 -3.785 -3.163 1.00 82.81 305 GLY A CA 1
ATOM 2467 C C . GLY A 1 305 ? -7.738 -2.921 -3.643 1.00 82.81 305 GLY A C 1
ATOM 2468 O O . GLY A 1 305 ? -7.454 -1.901 -3.016 1.00 82.81 305 GLY A O 1
ATOM 2469 N N . ILE A 1 306 ? -7.066 -3.274 -4.749 1.00 85.00 306 ILE A N 1
ATOM 2470 C CA . ILE A 1 306 ? -6.054 -2.411 -5.378 1.00 85.00 306 ILE A CA 1
ATOM 2471 C C . ILE A 1 306 ? -6.704 -1.079 -5.774 1.00 85.00 306 ILE A C 1
ATOM 2473 O O . ILE A 1 306 ? -7.786 -1.046 -6.362 1.00 85.00 306 ILE A O 1
ATOM 2477 N N . LYS A 1 307 ? -6.047 0.046 -5.477 1.00 82.75 307 LYS A N 1
ATOM 2478 C CA . LYS A 1 307 ? -6.575 1.369 -5.840 1.00 82.75 307 LYS A CA 1
ATOM 2479 C C . LYS A 1 307 ? -6.627 1.539 -7.365 1.00 82.75 307 LYS A C 1
ATOM 2481 O O . LYS A 1 307 ? -5.823 0.960 -8.091 1.00 82.75 307 LYS A O 1
ATOM 2486 N N . HIS A 1 308 ? -7.557 2.365 -7.843 1.00 83.06 308 HIS A N 1
ATOM 2487 C CA . HIS A 1 308 ? -7.860 2.474 -9.274 1.00 83.06 308 HIS A CA 1
ATOM 2488 C C . HIS A 1 308 ? -6.644 2.830 -10.141 1.00 83.06 308 HIS A C 1
ATOM 2490 O O . HIS A 1 308 ? -6.406 2.164 -11.136 1.00 83.06 308 HIS A O 1
ATOM 2496 N N . TYR A 1 309 ? -5.846 3.834 -9.763 1.00 84.25 309 TYR A N 1
ATOM 2497 C CA . TYR A 1 309 ? -4.693 4.262 -10.566 1.00 84.25 309 TYR A CA 1
ATOM 2498 C C . TYR A 1 309 ? -3.634 3.165 -10.755 1.00 84.25 309 TYR A C 1
ATOM 2500 O O . TYR A 1 309 ? -3.320 2.856 -11.900 1.00 84.25 309 TYR A O 1
ATOM 2508 N N . PRO A 1 310 ? -3.136 2.501 -9.691 1.00 86.06 310 PRO A N 1
ATOM 2509 C CA . PRO A 1 310 ? -2.292 1.318 -9.853 1.00 86.06 310 PRO A CA 1
ATOM 2510 C C . PRO A 1 310 ? -2.903 0.233 -10.755 1.00 86.06 310 PRO A C 1
ATOM 2512 O O . PRO A 1 310 ? -2.190 -0.357 -11.563 1.00 86.06 310 PRO A O 1
ATOM 2515 N N . ALA A 1 311 ? -4.215 -0.013 -10.653 1.00 89.69 311 ALA A N 1
ATOM 2516 C CA . ALA A 1 311 ? -4.903 -0.978 -11.511 1.00 89.69 311 ALA A CA 1
ATOM 2517 C C . ALA A 1 311 ? -4.987 -0.514 -12.977 1.00 89.69 311 ALA A C 1
ATOM 2519 O O . ALA A 1 311 ? -4.846 -1.332 -13.882 1.00 89.69 311 ALA A O 1
ATOM 2520 N N . LEU A 1 312 ? -5.170 0.787 -13.213 1.00 90.06 312 LEU A N 1
ATOM 2521 C CA . LEU A 1 312 ? -5.216 1.398 -14.538 1.00 90.06 312 LEU A CA 1
ATOM 2522 C C . LEU A 1 312 ? -3.850 1.351 -15.229 1.00 90.06 312 LEU A C 1
ATOM 2524 O O . LEU A 1 312 ? -3.775 0.955 -16.388 1.00 90.06 312 LEU A O 1
ATOM 2528 N N . PHE A 1 313 ? -2.769 1.679 -14.515 1.00 90.44 313 PHE A N 1
ATOM 2529 C CA . PHE A 1 313 ? -1.413 1.548 -15.054 1.00 90.44 313 PHE A CA 1
ATOM 2530 C C . PHE A 1 313 ? -1.081 0.091 -15.360 1.00 90.44 313 PHE A C 1
ATOM 2532 O O . PHE A 1 313 ? -0.602 -0.207 -16.444 1.00 90.44 313 PHE A O 1
ATOM 2539 N N . ALA A 1 314 ? -1.450 -0.842 -14.479 1.00 94.00 314 ALA A N 1
ATOM 2540 C CA . ALA A 1 314 ? -1.293 -2.263 -14.766 1.00 94.00 314 ALA A CA 1
ATOM 2541 C C . ALA A 1 314 ? -2.106 -2.720 -15.988 1.00 94.00 314 ALA A C 1
ATOM 2543 O O . ALA A 1 314 ? -1.621 -3.542 -16.762 1.00 94.00 314 ALA A O 1
ATOM 2544 N N . ALA A 1 315 ? -3.321 -2.195 -16.182 1.00 95.38 315 ALA A N 1
ATOM 2545 C CA . ALA A 1 315 ? -4.143 -2.476 -17.356 1.00 95.38 315 ALA A CA 1
ATOM 2546 C C . ALA A 1 315 ? -3.499 -1.971 -18.653 1.00 95.38 315 ALA A C 1
ATOM 2548 O O . ALA A 1 315 ? -3.467 -2.713 -19.634 1.00 95.38 315 ALA A O 1
ATOM 2549 N N . ARG A 1 316 ? -2.928 -0.762 -18.628 1.00 94.31 316 ARG A N 1
ATOM 2550 C CA . ARG A 1 316 ? -2.160 -0.188 -19.739 1.00 94.31 316 ARG A CA 1
ATOM 2551 C C . ARG A 1 316 ? -0.904 -1.015 -20.022 1.00 94.31 316 ARG A C 1
ATOM 2553 O O . ARG A 1 316 ? -0.746 -1.543 -21.118 1.00 94.31 316 ARG A O 1
ATOM 2560 N N . ASP A 1 317 ? -0.048 -1.173 -19.017 1.00 94.50 317 ASP A N 1
ATOM 2561 C CA . ASP A 1 317 ? 1.296 -1.734 -19.166 1.00 94.50 317 ASP A CA 1
ATOM 2562 C C . ASP A 1 317 ? 1.256 -3.236 -19.480 1.00 94.50 317 ASP A C 1
ATOM 2564 O O . ASP A 1 317 ? 2.115 -3.741 -20.197 1.00 94.50 317 ASP A O 1
ATOM 2568 N N . CYS A 1 318 ? 0.237 -3.979 -19.018 1.00 95.44 318 CYS A N 1
ATOM 2569 C CA . CYS A 1 318 ? 0.116 -5.408 -19.334 1.00 95.44 318 CYS A CA 1
ATOM 2570 C C . CYS A 1 318 ? -0.061 -5.688 -20.834 1.00 95.44 318 CYS A C 1
ATOM 2572 O O . CYS A 1 318 ? 0.154 -6.824 -21.266 1.00 95.44 318 CYS A O 1
ATOM 2574 N N . ARG A 1 319 ? -0.446 -4.681 -21.635 1.00 94.00 319 ARG A N 1
ATOM 2575 C CA . ARG A 1 319 ? -0.678 -4.843 -23.075 1.00 94.00 319 ARG A CA 1
ATOM 2576 C C . ARG A 1 319 ? 0.587 -5.194 -23.847 1.00 94.00 319 ARG A C 1
ATOM 2578 O O . ARG A 1 319 ? 0.483 -5.918 -24.834 1.00 94.00 319 ARG A O 1
ATOM 2585 N N . ASP A 1 320 ? 1.745 -4.778 -23.349 1.00 93.31 320 ASP A N 1
ATOM 2586 C CA . ASP A 1 320 ? 3.048 -5.054 -23.960 1.00 93.31 320 ASP A CA 1
ATOM 2587 C C . ASP A 1 320 ? 3.642 -6.416 -23.569 1.00 93.31 320 ASP A C 1
ATOM 2589 O O . ASP A 1 320 ? 4.705 -6.793 -24.066 1.00 93.31 320 ASP A O 1
ATOM 2593 N N . PHE A 1 321 ? 2.953 -7.180 -22.716 1.00 93.94 321 PHE A N 1
ATOM 2594 C CA . PHE A 1 321 ? 3.405 -8.485 -22.244 1.00 93.94 321 PHE A CA 1
ATOM 2595 C C . PHE A 1 321 ? 2.429 -9.596 -22.612 1.00 93.94 321 PHE A C 1
ATOM 2597 O O . PHE A 1 321 ? 1.211 -9.424 -22.597 1.00 93.94 321 PHE A O 1
ATOM 2604 N N . GLN A 1 322 ? 2.981 -10.782 -22.849 1.00 93.38 322 GLN A N 1
ATOM 2605 C CA . GLN A 1 322 ? 2.258 -12.048 -22.834 1.00 93.38 322 GLN A CA 1
ATOM 2606 C C . GLN A 1 322 ? 2.110 -12.564 -21.397 1.00 93.38 322 GLN A C 1
ATOM 2608 O O . GLN A 1 322 ? 2.964 -12.314 -20.541 1.00 93.38 322 GLN A O 1
ATOM 2613 N N . LEU A 1 323 ? 1.065 -13.352 -21.130 1.00 94.38 323 LEU A N 1
ATOM 2614 C CA . LEU A 1 323 ? 0.805 -13.900 -19.792 1.00 94.38 323 LEU A CA 1
ATOM 2615 C C . LEU A 1 323 ? 1.997 -14.697 -19.231 1.00 94.38 323 LEU A C 1
ATOM 2617 O O . LEU A 1 323 ? 2.354 -14.537 -18.063 1.00 94.38 323 LEU A O 1
ATOM 2621 N N . GLU A 1 324 ? 2.656 -15.502 -20.070 1.00 92.81 324 GLU A N 1
ATOM 2622 C CA . GLU A 1 324 ? 3.843 -16.273 -19.675 1.00 92.81 324 GLU A CA 1
ATOM 2623 C C . GLU A 1 324 ? 5.048 -15.388 -19.337 1.00 92.81 324 GLU A C 1
ATOM 2625 O O . GLU A 1 324 ? 5.821 -15.725 -18.439 1.00 92.81 324 GLU A O 1
ATOM 2630 N N . GLN A 1 325 ?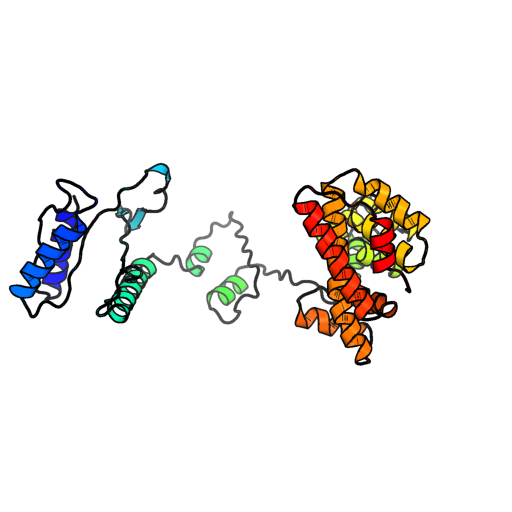 5.201 -14.236 -20.000 1.00 93.88 325 GLN A N 1
ATOM 2631 C CA . GLN A 1 325 ? 6.263 -13.280 -19.671 1.00 93.88 325 GLN A CA 1
ATOM 2632 C C . GLN A 1 325 ? 6.030 -12.677 -18.284 1.00 93.88 325 GLN A C 1
ATOM 2634 O O . GLN A 1 325 ? 6.956 -12.627 -17.481 1.00 93.88 325 GLN A O 1
ATOM 2639 N N . ILE A 1 326 ? 4.787 -12.306 -17.958 1.00 95.44 326 ILE A N 1
ATOM 2640 C CA . ILE A 1 326 ? 4.440 -11.790 -16.625 1.00 95.44 326 ILE A CA 1
ATOM 2641 C C . ILE A 1 326 ? 4.644 -12.869 -15.554 1.00 95.44 326 ILE A C 1
ATOM 2643 O O . ILE A 1 326 ? 5.178 -12.587 -14.482 1.00 95.44 326 ILE A O 1
ATOM 2647 N N . ARG A 1 327 ? 4.267 -14.123 -15.838 1.00 95.19 327 ARG A N 1
ATOM 2648 C CA . ARG A 1 327 ? 4.496 -15.242 -14.912 1.00 95.19 327 ARG A CA 1
ATOM 2649 C C . ARG A 1 327 ? 5.985 -15.455 -14.647 1.00 95.19 327 ARG A C 1
ATOM 2651 O O . ARG A 1 327 ? 6.386 -15.560 -13.490 1.00 95.19 327 ARG A O 1
ATOM 2658 N N . ARG A 1 328 ? 6.804 -15.475 -15.702 1.00 94.38 328 ARG A N 1
ATOM 2659 C CA . ARG A 1 328 ? 8.266 -15.565 -15.588 1.00 94.38 328 ARG A CA 1
ATOM 2660 C C . ARG A 1 328 ? 8.833 -14.383 -14.808 1.00 94.38 328 ARG A C 1
ATOM 2662 O O . ARG A 1 328 ? 9.691 -14.578 -13.956 1.00 94.38 328 ARG A O 1
ATOM 2669 N N . ALA A 1 329 ? 8.327 -13.178 -15.056 1.00 95.44 329 ALA A N 1
ATOM 2670 C CA . ALA A 1 329 ? 8.752 -11.990 -14.337 1.00 95.44 329 ALA A CA 1
ATOM 2671 C C . ALA A 1 329 ? 8.516 -12.112 -12.828 1.00 95.44 329 ALA A C 1
ATOM 2673 O O . ALA A 1 329 ? 9.421 -11.849 -12.041 1.00 95.44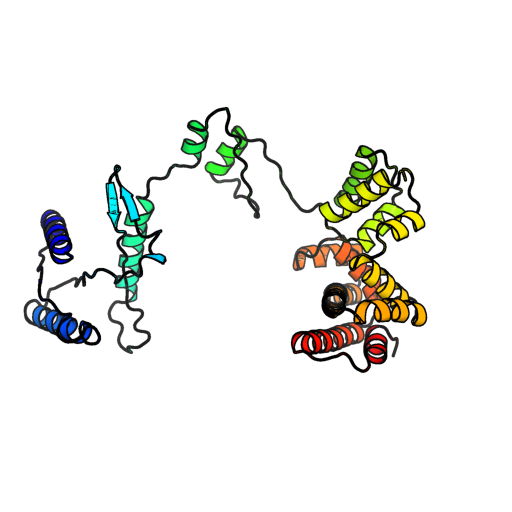 329 ALA A O 1
ATOM 2674 N N . LEU A 1 330 ? 7.329 -12.571 -12.423 1.00 96.38 330 LEU A N 1
ATOM 2675 C CA . LEU A 1 330 ? 7.010 -12.807 -11.015 1.00 96.38 330 LEU A CA 1
ATOM 2676 C C . LEU A 1 330 ? 7.918 -13.872 -10.382 1.00 96.38 330 LEU A C 1
ATOM 2678 O O . LEU A 1 330 ? 8.351 -13.684 -9.250 1.00 96.38 330 LEU A O 1
ATOM 2682 N N . GLN A 1 331 ? 8.260 -14.939 -11.109 1.00 95.31 331 GLN A N 1
ATOM 2683 C CA . GLN A 1 331 ? 9.186 -15.975 -10.628 1.00 95.31 331 GLN A CA 1
ATOM 2684 C C . GLN A 1 331 ? 10.613 -15.445 -10.427 1.00 95.31 331 GLN A C 1
ATOM 2686 O O . GLN A 1 331 ? 11.230 -15.708 -9.398 1.00 95.31 331 GLN A O 1
ATOM 2691 N N . GLU A 1 332 ? 11.140 -14.683 -11.388 1.00 95.69 332 GLU A N 1
ATOM 2692 C CA . GLU A 1 332 ? 12.471 -14.067 -11.290 1.00 95.69 332 GLU A CA 1
ATOM 2693 C C . GLU A 1 332 ? 12.520 -13.055 -10.125 1.00 95.69 332 GLU A C 1
ATOM 2695 O O . GLU A 1 332 ? 13.466 -13.048 -9.335 1.00 95.69 332 GLU A O 1
ATOM 2700 N N . LEU A 1 333 ? 11.462 -12.253 -9.945 1.00 95.56 333 LEU A N 1
ATOM 2701 C CA . LEU A 1 333 ? 11.349 -11.311 -8.826 1.00 95.56 333 LEU A CA 1
ATOM 2702 C C . LEU A 1 333 ? 11.216 -12.011 -7.465 1.00 95.56 333 LEU A C 1
ATOM 2704 O O . LEU A 1 333 ? 11.799 -11.547 -6.487 1.00 95.56 333 LEU A O 1
ATOM 2708 N N . GLU A 1 334 ? 10.490 -13.127 -7.386 1.00 94.56 334 GLU A N 1
ATOM 2709 C CA . GLU A 1 334 ? 10.372 -13.930 -6.163 1.00 94.56 334 GLU A CA 1
ATOM 2710 C C . GLU A 1 334 ? 11.731 -14.512 -5.746 1.00 94.56 334 GLU A C 1
ATOM 2712 O O . GLU A 1 334 ? 12.119 -14.437 -4.576 1.00 94.56 334 GLU A O 1
ATOM 2717 N N . GLN A 1 335 ? 12.482 -15.063 -6.704 1.00 93.19 335 GLN A N 1
ATOM 2718 C CA . GLN A 1 335 ? 13.831 -15.574 -6.457 1.00 93.19 335 GLN A CA 1
ATOM 2719 C C . GLN A 1 335 ? 14.762 -14.459 -5.975 1.00 93.19 335 GLN A C 1
ATOM 2721 O O . GLN A 1 335 ? 15.511 -14.655 -5.012 1.00 93.19 335 GLN A O 1
ATOM 2726 N N . ALA A 1 336 ? 14.676 -13.278 -6.593 1.00 94.25 336 ALA A N 1
ATOM 2727 C CA . ALA A 1 336 ? 15.450 -12.112 -6.196 1.00 94.25 336 ALA A CA 1
ATOM 2728 C C . ALA A 1 336 ? 15.113 -11.640 -4.772 1.00 94.25 336 ALA A C 1
ATOM 2730 O O . ALA A 1 336 ? 16.019 -11.427 -3.963 1.00 94.25 336 ALA A O 1
ATOM 2731 N N . ASP A 1 337 ? 13.826 -11.515 -4.439 1.00 94.38 337 ASP A N 1
ATOM 2732 C CA . ASP A 1 337 ? 13.362 -11.126 -3.102 1.00 94.38 337 ASP A CA 1
ATOM 2733 C C . ASP A 1 337 ? 13.837 -12.121 -2.033 1.00 94.38 337 ASP A C 1
ATOM 2735 O O . ASP A 1 337 ? 14.403 -11.721 -1.011 1.00 94.38 337 ASP A O 1
ATOM 2739 N N . ARG A 1 338 ? 13.703 -13.427 -2.305 1.00 92.81 338 ARG A N 1
ATOM 2740 C CA . ARG A 1 338 ? 14.173 -14.490 -1.410 1.00 92.81 338 ARG A CA 1
ATOM 2741 C C . ARG A 1 338 ? 15.679 -14.398 -1.180 1.00 92.81 338 ARG A C 1
ATOM 2743 O O . ARG A 1 338 ? 16.109 -14.367 -0.029 1.00 92.81 338 ARG A O 1
ATOM 2750 N N . ALA A 1 339 ? 16.470 -14.301 -2.250 1.00 92.38 339 ALA A N 1
ATOM 2751 C CA . ALA A 1 339 ? 17.925 -14.203 -2.161 1.00 92.38 339 ALA A CA 1
ATOM 2752 C C . ALA A 1 339 ? 18.369 -12.983 -1.338 1.00 92.38 339 ALA A C 1
ATOM 2754 O O . ALA A 1 339 ? 19.276 -13.083 -0.510 1.00 92.38 339 ALA A O 1
ATOM 2755 N N . LEU A 1 340 ? 17.711 -11.835 -1.518 1.00 92.06 340 LEU A N 1
ATOM 2756 C CA . LEU A 1 340 ? 18.012 -10.627 -0.754 1.00 92.06 340 LEU A CA 1
ATOM 2757 C C . LEU A 1 340 ? 17.601 -10.738 0.721 1.00 92.06 340 LEU A C 1
ATOM 2759 O O . LEU A 1 340 ? 18.323 -10.231 1.582 1.00 92.06 340 LEU A O 1
ATOM 2763 N N . LYS A 1 341 ? 16.496 -11.413 1.046 1.00 90.94 341 LYS A N 1
ATOM 2764 C CA . LYS A 1 341 ? 16.067 -11.623 2.441 1.00 90.94 341 LYS A CA 1
ATOM 2765 C C . LYS A 1 341 ? 16.949 -12.616 3.198 1.00 90.94 341 LYS A C 1
ATOM 2767 O O . LYS A 1 341 ? 17.105 -12.478 4.406 1.00 90.94 341 LYS A O 1
ATOM 2772 N N . THR A 1 342 ? 17.587 -13.560 2.507 1.00 91.06 342 THR A N 1
ATOM 2773 C CA . THR A 1 342 ? 18.465 -14.576 3.119 1.00 91.06 342 THR A CA 1
ATOM 2774 C C . THR A 1 342 ? 19.949 -14.194 3.125 1.00 91.06 342 THR A C 1
ATOM 2776 O O . THR A 1 342 ? 20.812 -15.061 3.225 1.00 91.06 342 THR A O 1
ATOM 2779 N N . GLY A 1 343 ? 20.288 -12.909 2.982 1.00 84.06 343 GLY A N 1
ATOM 2780 C CA . GLY A 1 343 ? 21.683 -12.446 3.030 1.00 84.06 343 GLY A CA 1
ATOM 2781 C C . GLY A 1 343 ? 22.439 -12.503 1.693 1.00 84.06 343 GLY A C 1
ATOM 2782 O O . GLY A 1 343 ? 23.516 -11.914 1.582 1.00 84.06 343 GLY A O 1
ATOM 2783 N N . GLY A 1 344 ? 21.853 -13.097 0.650 1.00 85.19 344 GLY A N 1
ATOM 2784 C CA . GLY A 1 344 ? 22.438 -13.238 -0.686 1.00 85.19 344 GLY A CA 1
ATOM 2785 C C . GLY A 1 344 ? 22.591 -11.926 -1.468 1.00 85.19 344 GLY A C 1
ATOM 2786 O O . GLY A 1 344 ? 22.194 -10.847 -1.013 1.00 85.19 344 GLY A O 1
ATOM 2787 N N . LYS A 1 345 ? 23.205 -12.039 -2.654 1.00 84.38 345 LYS A N 1
ATOM 2788 C CA . LYS A 1 345 ? 23.380 -10.978 -3.665 1.00 84.38 345 LYS A CA 1
ATOM 2789 C C . LYS A 1 345 ? 22.571 -11.322 -4.923 1.00 84.38 345 LYS A C 1
ATOM 2791 O O . LYS A 1 345 ? 22.105 -12.447 -5.057 1.00 84.38 345 LYS A O 1
ATOM 2796 N N . LEU A 1 346 ? 22.482 -10.378 -5.862 1.00 86.75 346 LEU A N 1
ATOM 2797 C CA . LEU A 1 346 ? 21.915 -10.582 -7.201 1.00 86.75 346 LEU A CA 1
ATOM 2798 C C . LEU A 1 346 ? 23.027 -10.600 -8.270 1.00 86.75 346 LEU A C 1
ATOM 2800 O O . LEU A 1 346 ? 23.202 -9.600 -8.975 1.00 86.75 346 LEU A O 1
ATOM 2804 N N . PRO A 1 347 ? 23.840 -11.670 -8.375 1.00 70.88 347 PRO A N 1
ATOM 2805 C CA . PRO A 1 347 ? 24.698 -11.841 -9.543 1.00 70.88 347 PRO A CA 1
ATOM 2806 C C . PRO A 1 347 ? 23.783 -12.001 -10.771 1.00 70.88 347 PRO A C 1
ATOM 2808 O O . PRO A 1 347 ? 22.773 -12.682 -10.689 1.00 70.88 347 PRO A O 1
ATOM 2811 N N . GLU A 1 348 ? 24.090 -11.334 -11.886 1.00 87.88 348 GLU A N 1
ATOM 2812 C CA . GLU A 1 348 ? 23.311 -11.408 -13.146 1.00 87.88 348 GLU A CA 1
ATOM 2813 C C . GLU A 1 348 ? 21.964 -10.656 -13.202 1.00 87.88 348 GLU A C 1
ATOM 2815 O O . GLU A 1 348 ? 21.139 -10.909 -14.080 1.00 87.88 348 GLU A O 1
ATOM 2820 N N . TYR A 1 349 ? 21.766 -9.636 -12.361 1.00 90.94 349 TYR A N 1
ATOM 2821 C CA . TYR A 1 349 ? 20.566 -8.780 -12.399 1.00 90.94 349 TYR A CA 1
ATOM 2822 C C . TYR A 1 349 ? 20.218 -8.236 -13.803 1.00 90.94 349 TYR A C 1
ATOM 2824 O O . TYR A 1 349 ? 19.043 -8.092 -14.125 1.00 90.94 349 TYR A O 1
ATOM 2832 N N . LYS A 1 350 ? 21.206 -7.960 -14.672 1.00 93.44 350 LYS A N 1
ATOM 2833 C CA . LYS A 1 350 ? 20.942 -7.516 -16.054 1.00 93.44 350 LYS A CA 1
ATOM 2834 C C . LYS A 1 350 ? 20.179 -8.569 -16.853 1.00 93.44 350 LYS A C 1
ATOM 2836 O O . LYS A 1 350 ? 19.187 -8.238 -17.491 1.00 93.44 350 LYS A O 1
ATOM 2841 N N . LEU A 1 351 ? 20.620 -9.827 -16.793 1.00 92.12 351 LEU A N 1
ATOM 2842 C CA . LEU A 1 351 ? 19.956 -10.935 -17.477 1.00 92.12 351 LEU A CA 1
ATOM 2843 C C . LEU A 1 351 ? 18.560 -11.166 -16.894 1.00 92.12 351 LEU A C 1
ATOM 2845 O O . LEU A 1 351 ? 17.609 -11.323 -17.650 1.00 92.12 351 LEU A O 1
ATOM 2849 N N . MET A 1 352 ? 18.427 -11.113 -15.567 1.00 93.88 352 MET A N 1
ATOM 2850 C CA . MET A 1 352 ? 17.135 -11.189 -14.879 1.00 93.88 352 MET A CA 1
ATOM 2851 C C . MET A 1 352 ? 16.153 -10.131 -15.410 1.00 93.88 352 MET A C 1
ATOM 2853 O O . MET A 1 352 ? 15.051 -10.465 -15.836 1.00 93.88 352 MET A O 1
ATOM 2857 N N . PHE A 1 353 ? 16.556 -8.858 -15.476 1.00 94.75 353 PHE A N 1
ATOM 2858 C CA . PHE A 1 353 ? 15.688 -7.794 -15.991 1.00 94.75 353 PHE A CA 1
ATOM 2859 C C . PHE A 1 353 ? 15.397 -7.913 -17.488 1.00 94.75 353 PHE A C 1
ATOM 2861 O O . PHE A 1 353 ? 14.285 -7.604 -17.909 1.00 94.75 353 PHE A O 1
ATOM 2868 N N . LEU A 1 354 ? 16.339 -8.413 -18.289 1.00 92.75 354 LEU A N 1
ATOM 2869 C CA . LEU A 1 354 ? 16.081 -8.722 -19.697 1.00 92.75 354 LEU A CA 1
ATOM 2870 C C . LEU A 1 354 ? 15.104 -9.892 -19.865 1.00 92.75 354 LEU A C 1
ATOM 2872 O O . LEU A 1 354 ? 14.306 -9.872 -20.789 1.00 92.75 354 LEU A O 1
ATOM 2876 N N . LYS A 1 355 ? 15.093 -10.885 -18.970 1.00 90.94 355 LYS A N 1
ATOM 2877 C CA . LYS A 1 355 ? 14.062 -11.937 -18.979 1.00 90.94 355 LYS A CA 1
ATOM 2878 C C . LYS A 1 355 ? 12.686 -11.419 -18.554 1.00 90.94 355 LYS A C 1
ATOM 2880 O O . LYS A 1 355 ? 11.684 -11.951 -19.023 1.00 90.94 355 LYS A O 1
ATOM 2885 N N . ILE A 1 356 ? 12.649 -10.427 -17.660 1.00 92.88 356 ILE A N 1
ATOM 2886 C CA . ILE A 1 356 ? 11.416 -9.795 -17.167 1.00 92.88 356 ILE A CA 1
ATOM 2887 C C . ILE A 1 356 ? 10.776 -8.922 -18.257 1.00 92.88 356 ILE A C 1
ATOM 2889 O O . ILE A 1 356 ? 9.582 -9.044 -18.507 1.00 92.88 356 ILE A O 1
ATOM 2893 N N . TYR A 1 357 ? 11.559 -8.041 -18.887 1.00 92.00 357 TYR A N 1
ATOM 2894 C CA . TYR A 1 357 ? 11.068 -7.003 -19.809 1.00 92.00 357 TYR A CA 1
ATOM 2895 C C . TYR A 1 357 ? 11.341 -7.289 -21.290 1.00 92.00 357 TYR A C 1
ATOM 2897 O O . TYR A 1 357 ? 10.840 -6.585 -22.163 1.00 92.00 357 TYR A O 1
ATOM 2905 N N . GLY A 1 358 ? 12.178 -8.275 -21.600 1.00 77.94 358 GLY A N 1
ATOM 2906 C CA . GLY A 1 358 ? 12.560 -8.586 -22.970 1.00 77.94 358 GLY A CA 1
ATOM 2907 C C . GLY A 1 358 ? 11.433 -9.245 -23.758 1.00 77.94 358 GLY A C 1
ATOM 2908 O O . GLY A 1 358 ? 10.697 -10.101 -23.257 1.00 77.94 358 GLY A O 1
ATOM 2909 N N . LYS A 1 359 ? 11.357 -8.889 -25.041 1.00 61.72 359 LYS A N 1
ATOM 2910 C CA . LYS A 1 359 ? 10.613 -9.631 -26.062 1.00 61.72 359 LYS A CA 1
ATOM 2911 C C . LYS A 1 359 ? 11.500 -10.788 -26.529 1.00 61.72 359 LYS A C 1
ATOM 2913 O O . LYS A 1 359 ? 12.187 -10.656 -27.536 1.00 61.72 359 LYS A O 1
ATOM 2918 N N . VAL A 1 360 ? 11.603 -11.839 -25.714 1.00 46.75 360 VAL A N 1
ATOM 2919 C CA . VAL A 1 360 ? 12.326 -13.073 -26.081 1.00 46.75 360 VAL A CA 1
ATOM 2920 C C . VAL A 1 360 ? 11.455 -13.926 -26.981 1.00 46.75 360 VAL A C 1
ATOM 2922 O O . VAL A 1 360 ? 10.279 -14.126 -26.596 1.00 46.75 360 VAL A O 1
#

pLDDT: mean 85.61, std 11.39, range [43.56, 97.5]

Sequence (360 aa):
NIVRVGEELKKLLEEKGFRVIHDTTDHEPPKLATAYERSEQTMRYYQEKYPDMDLYIDLHRDAADVEKSKDDVVILEGK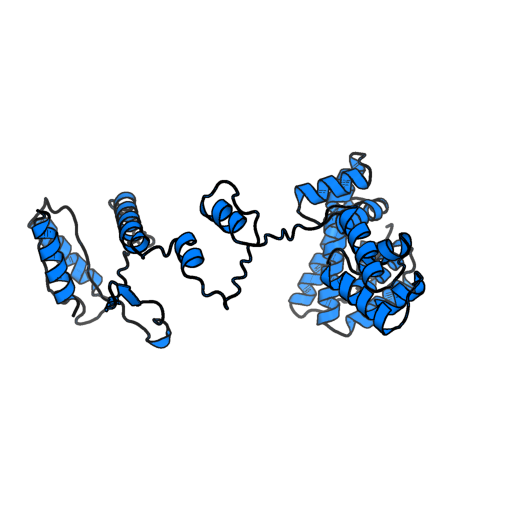RCARIMFVVGKGTKYEDKPDFDANYALAERLTQDVYVSEKTFSFEKILEVLPEQTKLVLYYSKKPDMRKAVYKEIKKKAVCAEGDSLKEDALLKWLISSAKKEGIRLAKPVAELLIEICGSEMYALKNELEKLKYAQIFQPTEEDMRNIVAGSREYDIFNFHNAMMAGNYSEAFNIFEKLRRDRSALMGFIGLLVSKFSPMYMARQCADAGMNDRQIAERLSQATGIKHYPALFAARDCRDFQLEQIRRALQELEQADRALKTGGKLPEYKLMFLKIYGKV

Secondary structure (DSSP, 8-state):
-HHHHHHHHHHHHHTTT-----------SS-GGGHHHHHHHHHHHHHHH-TT-------------TTT-TTSEEEETTEEEEPP-------TT-S--TTHHHHHHHHHHHHHHHHHTS----HHHHHHS--TT-------SS---TTSHHHHHHHHHS-----PPPPTHHHHHHHHHHHHHTT----HHHHHHHHHHHTT-HHHHHHHHHHHHHTT-SS--HHHHHHHSTT-HHHHHHHHHHHHHTT-HHHHHHHHHHHTTSHHHHHHHHHHHHHHHHHHHHHHHHHHTT--HHHHHHHHHHHH---HHHHHHHHHHGGGS-HHHHHHHHHHHHHHHHHHHTT---TTHHHHHHHHH---

Foldseek 3Di:
DQLVVLVVVCVVVVVVVDDDDRDPDDLCPPHNVCSVVVVVVVVVVCCVVPVPDDDDDDTDDDDDPVVPCPPQWDQDPNDTDGDDADDQDPCPVHPDDPCSVVSVVVRVVVVCVSVVVPDPPPVLVCLVPPDPPDDDDDDDPDDDPCVDPNNVSCVVRHDDDDPDQQADVRQLVVLCVLLVVLQAREDSVLSLLLCQQQPRDPVSSNVLSVQCSVVVNRYDDNVNSLVSCPPDLSSLLSQLVVCLQVVVLVRNVVSVVVQQVDLVSNLVSLVVLLLLLVLLLQLLVVVVVVDALQRQLVVSCVPPVPHSSSNSVSNVSSVLDDNVLSVLLNVLSVVQNVQSVVVHHDDPVSVSSCSNRPPD